Protein AF-A0A0D3I7F3-F1 (afdb_monomer_lite)

Sequence (224 aa):
MGMAGVSAPNDLTFELLPGTRIRLSCPKCSTVSEVTIPRDHGDCSAAAGKRHFYVRCPQCREEPPGRPSCEEAYEQAMARVQGRGSFRPRWRPGDAVEVAWRGKGFEGSWTAAEVLVLDGPRHAMVRFAEFVDEVGSRLVERLELERLRLVPPPHVGERVEGLWNDCWWEGCVRELDALKGVLFEYDRYANWSWLPLRAVRPRPPLWSYYPERQPLSGEEEEGA

Foldseek 3Di:
DDDDDDDDDPDDDDDDDQQDWDWDADPPPRDIDIDGRHPDDPDPDDDPDDDDDDDQDPPPRDDDPDDDDPVRLVVVQVVVVVPDPDDPDPDDQQFWKWFQDDDPPRHPHTFIWTFHAARPRFKTWIWGPPDADPVRHTDIDIDTPVRIDHDPQDDAQAWKWFQDPNDTAIFGFHDADPPQGTFTAGPVDRDTDRGHSRRIGHDPPCCVPPVPDDDDPPPDDPDD

Secondary structure (DSSP, 8-state):
------PPPS-----PPTT-EEEEE-TTT--EEEEEPPS--S-TTS--------PPPTTT-PPPPPPPPHHHHHHHHHHHHTT-SS---S--TT-EEEEE--STT-TT-EEEEEEEEEETTTEEEEEEEEEE-TTSSEEEEEEEGGGEEE--PPPTT-EEEEEETTEEEEEEEEEEETTTEEEEEESSSS-EEEE-GGGEEEPPPHHHH-TTPPPPTT------

Structure (mmCIF, N/CA/C/O backbone):
data_AF-A0A0D3I7F3-F1
#
_entry.id   AF-A0A0D3I7F3-F1
#
loop_
_atom_site.group_PDB
_atom_site.id
_atom_site.type_symbol
_atom_site.label_atom_id
_atom_site.label_alt_id
_atom_site.label_comp_id
_atom_site.label_asym_id
_atom_site.label_entity_id
_atom_site.label_seq_id
_atom_site.pdbx_PDB_ins_code
_atom_site.Cartn_x
_atom_site.Cartn_y
_atom_site.Cartn_z
_atom_site.occupancy
_atom_site.B_iso_or_equiv
_atom_site.auth_seq_id
_atom_site.auth_comp_id
_atom_site.auth_asym_id
_atom_site.auth_atom_id
_atom_site.pdbx_PDB_model_num
ATOM 1 N N . MET A 1 1 ? -49.568 13.545 31.033 1.00 34.72 1 MET A N 1
ATOM 2 C CA . MET A 1 1 ? -49.822 12.639 29.891 1.00 34.72 1 MET A CA 1
ATOM 3 C C . MET A 1 1 ? -48.935 13.081 28.743 1.00 34.72 1 MET A C 1
ATOM 5 O O . MET A 1 1 ? -48.961 14.260 28.427 1.00 34.72 1 MET A O 1
ATOM 9 N N . GLY A 1 2 ? -48.125 12.171 28.196 1.00 29.70 2 GLY A N 1
ATOM 10 C CA . GLY A 1 2 ? -47.226 12.436 27.066 1.00 29.70 2 GLY A CA 1
ATOM 11 C C . GLY A 1 2 ? -45.811 11.901 27.290 1.00 29.70 2 GLY A C 1
ATOM 12 O O . GLY A 1 2 ? -44.886 12.683 27.466 1.00 29.70 2 GLY A O 1
ATOM 13 N N . MET A 1 3 ? -45.639 10.574 27.319 1.00 28.03 3 MET A N 1
ATOM 14 C CA . MET A 1 3 ? -44.323 9.956 27.131 1.00 28.03 3 MET A CA 1
ATOM 15 C C . MET A 1 3 ? -44.106 9.778 25.629 1.00 28.03 3 MET A C 1
ATOM 17 O O . MET A 1 3 ? -44.781 8.966 25.001 1.00 28.03 3 MET A O 1
ATOM 21 N N . ALA A 1 4 ? -43.188 10.555 25.058 1.00 27.12 4 ALA A N 1
ATOM 22 C CA . ALA A 1 4 ? -42.658 10.289 23.730 1.00 27.12 4 ALA A CA 1
ATOM 23 C C . ALA A 1 4 ? -41.593 9.192 23.858 1.00 27.12 4 ALA A C 1
ATOM 25 O O . ALA A 1 4 ? -40.569 9.380 24.514 1.00 27.12 4 ALA A O 1
ATOM 26 N N . GLY A 1 5 ? -41.867 8.031 23.265 1.00 35.00 5 GLY A N 1
ATOM 27 C CA . GLY A 1 5 ? -40.871 6.986 23.077 1.00 35.00 5 GLY A CA 1
ATOM 28 C C . GLY A 1 5 ? -39.839 7.444 22.052 1.00 35.00 5 GLY A C 1
ATOM 29 O O . GLY A 1 5 ? -40.197 7.808 20.935 1.00 35.00 5 GLY A O 1
ATOM 30 N N . VAL A 1 6 ? -38.564 7.416 22.431 1.00 29.47 6 VAL A N 1
ATOM 31 C CA . VAL A 1 6 ? -37.449 7.573 21.496 1.00 29.47 6 VAL A CA 1
ATOM 32 C C . VAL A 1 6 ? -36.656 6.277 21.541 1.00 29.47 6 VAL A C 1
ATOM 34 O O . VAL A 1 6 ? -36.019 5.959 22.544 1.00 29.47 6 VAL A O 1
ATOM 37 N N . SER A 1 7 ? -36.741 5.502 20.459 1.00 31.94 7 SER A N 1
ATOM 38 C CA . SER A 1 7 ? -35.832 4.390 20.197 1.00 31.94 7 SER A CA 1
ATOM 39 C C . SER A 1 7 ? -34.408 4.942 20.139 1.00 31.94 7 SER A C 1
ATOM 41 O O . SER A 1 7 ? -34.118 5.805 19.307 1.00 31.94 7 SER A O 1
ATOM 43 N N . ALA A 1 8 ? -33.536 4.489 21.035 1.00 31.84 8 ALA A N 1
ATOM 44 C CA . ALA A 1 8 ? -32.168 4.980 21.095 1.00 31.84 8 ALA A CA 1
ATOM 45 C C . ALA A 1 8 ? -31.360 4.482 19.878 1.00 31.84 8 ALA A C 1
ATOM 47 O O . ALA A 1 8 ? -31.357 3.279 19.609 1.00 31.84 8 ALA A O 1
ATOM 48 N N . PRO A 1 9 ? -30.663 5.368 19.146 1.00 35.53 9 PRO A N 1
ATOM 49 C CA . PRO A 1 9 ? -29.650 4.951 18.190 1.00 35.53 9 PRO A CA 1
ATOM 50 C C . PRO A 1 9 ? -28.429 4.399 18.943 1.00 35.53 9 PRO A C 1
ATOM 52 O O . PRO A 1 9 ? -28.019 4.937 19.974 1.00 35.53 9 PRO A O 1
ATOM 55 N N . ASN A 1 10 ? -27.859 3.310 18.424 1.00 39.44 10 ASN A N 1
ATOM 56 C CA . ASN A 1 10 ? -26.591 2.747 18.885 1.00 39.44 10 ASN A CA 1
ATOM 57 C C . ASN A 1 10 ? -25.484 3.810 18.759 1.00 39.44 10 ASN A C 1
ATOM 59 O O . ASN A 1 10 ? -25.290 4.349 17.673 1.00 39.44 10 ASN A O 1
ATOM 63 N N . ASP A 1 11 ? -24.764 4.066 19.852 1.00 41.19 11 ASP A N 1
ATOM 64 C CA . ASP A 1 11 ? -23.722 5.093 20.039 1.00 41.19 11 ASP A CA 1
ATOM 65 C C . ASP A 1 11 ? -24.207 6.515 20.376 1.00 41.19 11 ASP A C 1
ATOM 67 O O . ASP A 1 11 ? -23.937 7.491 19.675 1.00 41.19 11 ASP A O 1
ATOM 71 N N . LEU A 1 12 ? -24.828 6.666 21.549 1.00 38.62 12 LEU A N 1
ATOM 72 C CA . LEU A 1 12 ? -24.834 7.951 22.247 1.00 38.62 12 LEU A CA 1
ATOM 73 C C . LEU A 1 12 ? -23.513 8.122 23.015 1.00 38.62 12 LEU A C 1
ATOM 75 O O . LEU A 1 12 ? -23.292 7.509 24.059 1.00 38.62 12 LEU A O 1
ATOM 79 N N . THR A 1 13 ? -22.617 8.960 22.493 1.00 43.28 13 THR A N 1
ATOM 80 C CA . THR A 1 13 ? -21.440 9.434 23.237 1.00 43.28 13 THR A CA 1
ATOM 81 C C . THR A 1 13 ? -21.869 10.521 24.219 1.00 43.28 13 THR A C 1
ATOM 83 O O . THR A 1 13 ? -22.279 11.597 23.793 1.00 43.28 13 THR A O 1
ATOM 86 N N . PHE A 1 14 ? -21.748 10.259 25.519 1.00 52.22 14 PHE A N 1
ATOM 87 C CA . PHE A 1 14 ? -21.949 11.256 26.572 1.00 52.22 14 PHE A CA 1
ATOM 88 C C . PHE A 1 14 ? -20.619 11.567 27.256 1.00 52.22 14 PHE A C 1
ATOM 90 O O . PHE A 1 14 ? -19.860 10.653 27.585 1.00 52.22 14 PHE A O 1
ATOM 97 N N . GLU A 1 15 ? -20.342 12.848 27.495 1.00 57.06 15 GLU A N 1
ATOM 98 C CA . GLU A 1 15 ? -19.272 13.252 28.406 1.00 57.06 15 GLU A CA 1
ATOM 99 C C . GLU A 1 15 ? -19.762 13.050 29.842 1.00 57.06 15 GLU A C 1
ATOM 101 O O . GLU A 1 15 ? -20.656 13.747 30.319 1.00 57.06 15 GLU A O 1
ATOM 106 N N . LEU A 1 16 ? -19.215 12.042 30.519 1.00 64.19 16 LEU A N 1
ATOM 107 C CA . LEU A 1 16 ? -19.514 11.764 31.920 1.00 64.19 16 LEU A CA 1
ATOM 108 C C . LEU A 1 16 ? -18.380 12.310 32.780 1.00 64.19 16 LEU A C 1
ATOM 110 O O . LEU A 1 16 ? -17.225 11.912 32.625 1.00 64.19 16 LEU A O 1
ATOM 114 N N . LEU A 1 17 ? -18.718 13.219 33.691 1.00 67.62 17 LEU A N 1
ATOM 115 C CA . LEU A 1 17 ? -17.756 13.769 34.634 1.00 67.62 17 LEU A CA 1
ATOM 116 C C . LEU A 1 17 ? -17.424 12.728 35.722 1.00 67.62 17 LEU A C 1
ATOM 118 O O . LEU A 1 17 ? -18.285 11.932 36.118 1.00 67.62 17 LEU A O 1
ATOM 122 N N . PRO A 1 18 ? -16.192 12.723 36.256 1.00 70.81 18 PRO A N 1
ATOM 123 C CA . PRO A 1 18 ? -15.858 11.910 37.418 1.00 70.81 18 PRO A CA 1
ATOM 124 C C . PRO A 1 18 ? -16.818 12.183 38.585 1.00 70.81 18 PRO A C 1
ATOM 126 O O . PRO A 1 18 ? -17.142 13.328 38.898 1.00 70.81 18 PRO A O 1
ATOM 129 N N . GLY A 1 19 ? -17.297 11.127 39.243 1.00 69.56 19 GLY A N 1
ATOM 130 C CA . GLY A 1 19 ? -18.293 11.222 40.310 1.00 69.56 19 GLY A CA 1
ATOM 131 C C . GLY A 1 19 ? -19.753 11.332 39.850 1.00 69.56 19 GLY A C 1
ATOM 132 O O . GLY A 1 19 ? -20.636 11.333 40.709 1.00 69.56 19 GLY A O 1
ATOM 133 N N . THR A 1 20 ? -20.045 11.388 38.545 1.00 78.88 20 THR A N 1
ATOM 134 C CA . THR A 1 20 ? -21.425 11.296 38.043 1.00 78.88 20 THR A CA 1
ATOM 135 C C . THR A 1 20 ? -22.030 9.933 38.400 1.00 78.88 20 THR A C 1
ATOM 137 O O . THR A 1 20 ? -21.389 8.895 38.242 1.00 78.88 20 THR A O 1
ATOM 140 N N . ARG A 1 21 ? -23.280 9.922 38.882 1.00 80.19 21 ARG A N 1
ATOM 141 C CA . ARG A 1 21 ? -24.057 8.690 39.080 1.00 80.19 21 ARG A CA 1
ATOM 142 C C . ARG A 1 21 ? -24.815 8.375 37.802 1.00 80.19 21 ARG A C 1
ATOM 144 O O . ARG A 1 21 ? -25.583 9.204 37.322 1.00 80.19 21 ARG A O 1
ATOM 151 N N . ILE A 1 22 ? -24.612 7.177 37.278 1.00 82.44 22 ILE A N 1
ATOM 152 C CA . ILE A 1 22 ? -25.318 6.668 36.107 1.00 82.44 22 ILE A CA 1
ATOM 153 C C . ILE A 1 22 ? -26.175 5.469 36.495 1.00 82.44 22 ILE A C 1
ATOM 155 O O . ILE A 1 22 ? -25.785 4.649 37.326 1.00 82.44 22 ILE A O 1
ATOM 159 N N . ARG A 1 23 ? -27.355 5.368 35.882 1.00 82.69 23 ARG A N 1
ATOM 160 C CA . ARG A 1 23 ? -28.218 4.190 35.980 1.00 82.69 23 ARG A CA 1
ATOM 161 C C . ARG A 1 23 ? -28.106 3.393 34.697 1.00 82.69 23 ARG A C 1
ATOM 163 O O . ARG A 1 23 ? -28.331 3.926 33.616 1.00 82.69 23 ARG A O 1
ATOM 170 N N . LEU A 1 24 ? -27.770 2.121 34.838 1.00 81.19 24 LEU A N 1
ATOM 171 C CA . LEU A 1 24 ? -27.617 1.186 33.734 1.00 81.19 24 LEU A CA 1
ATOM 172 C C . LEU A 1 24 ? -28.630 0.061 33.912 1.00 81.19 24 LEU A C 1
ATOM 174 O O . LEU A 1 24 ? -28.746 -0.493 35.004 1.00 81.19 24 LEU A O 1
ATOM 178 N N . SER A 1 25 ? -29.360 -0.277 32.853 1.00 81.19 25 SER A N 1
ATOM 179 C CA . SER A 1 25 ? -30.211 -1.467 32.825 1.00 81.19 25 SER A CA 1
ATOM 180 C C . SER A 1 25 ? -29.455 -2.602 32.146 1.00 81.19 25 SER A C 1
ATOM 182 O O . SER A 1 25 ? -28.866 -2.410 31.082 1.00 81.19 25 SER A O 1
ATOM 184 N N . CYS A 1 26 ? -29.447 -3.781 32.764 1.00 76.38 26 CYS A N 1
ATOM 185 C CA . CYS A 1 26 ? -28.886 -4.972 32.147 1.00 76.38 26 CYS A CA 1
ATOM 186 C C . CYS A 1 26 ? -29.737 -5.372 30.928 1.00 76.38 26 CYS A C 1
ATOM 188 O O . CYS A 1 26 ? -30.933 -5.611 31.092 1.00 76.38 26 CYS A O 1
ATOM 190 N N . PRO A 1 27 ? -29.154 -5.533 29.729 1.00 75.50 27 PRO A N 1
ATOM 191 C CA . PRO A 1 27 ? -29.919 -5.903 28.537 1.00 75.50 27 PRO A CA 1
ATOM 192 C C . PRO A 1 27 ? -30.516 -7.319 28.608 1.00 75.50 27 PRO A C 1
ATOM 194 O O . PRO A 1 27 ? -31.439 -7.623 27.863 1.00 75.50 27 PRO A O 1
ATOM 197 N N . LYS A 1 28 ? -30.010 -8.183 29.500 1.00 76.38 28 LYS A N 1
ATOM 198 C CA . LYS A 1 28 ? -30.417 -9.591 29.615 1.00 76.38 28 LYS A CA 1
ATOM 199 C C . LYS A 1 28 ? -31.547 -9.819 30.620 1.00 76.38 28 LYS A C 1
ATOM 201 O O . LYS A 1 28 ? -32.495 -10.532 30.322 1.00 76.38 28 LYS A O 1
ATOM 206 N N . CYS A 1 29 ? -31.439 -9.240 31.816 1.00 83.75 29 CYS A N 1
ATOM 207 C CA . CYS A 1 29 ? -32.396 -9.450 32.913 1.00 83.75 29 CYS A CA 1
ATOM 208 C C . CYS A 1 29 ? -33.107 -8.167 33.367 1.00 83.75 29 CYS A C 1
ATOM 210 O O . CYS A 1 29 ? -33.835 -8.184 34.356 1.00 83.75 29 CYS A O 1
ATOM 212 N N . SER A 1 30 ? -32.856 -7.041 32.693 1.00 84.50 30 SER A N 1
ATOM 213 C CA . SER A 1 30 ? -33.434 -5.724 32.990 1.00 84.50 30 SER A CA 1
ATOM 214 C C . SER A 1 30 ? -33.114 -5.153 34.378 1.00 84.50 30 SER A C 1
ATOM 216 O O . SER A 1 30 ? -33.608 -4.077 34.717 1.00 84.50 30 SER A O 1
ATOM 218 N N . THR A 1 31 ? -32.247 -5.798 35.172 1.00 84.75 31 THR A N 1
ATOM 219 C CA . THR A 1 31 ? -31.800 -5.273 36.471 1.00 84.75 31 THR A CA 1
ATOM 220 C C . THR A 1 31 ? -31.176 -3.898 36.302 1.00 84.75 31 THR A C 1
ATOM 222 O O . THR A 1 31 ? -30.240 -3.726 35.519 1.00 84.75 31 THR A O 1
ATOM 225 N N . VAL A 1 32 ? -31.662 -2.930 37.075 1.00 84.94 32 VAL A N 1
ATOM 226 C CA . VAL A 1 32 ? -31.107 -1.578 37.108 1.00 84.94 32 VAL A CA 1
ATOM 227 C C . VAL A 1 32 ? -30.025 -1.512 38.178 1.00 84.94 32 VAL A C 1
ATOM 229 O O . VAL A 1 32 ? -30.262 -1.849 39.334 1.00 84.94 32 VAL A O 1
ATOM 232 N N . SER A 1 33 ? -28.829 -1.089 37.785 1.00 80.25 33 SER A N 1
ATOM 233 C CA . SER A 1 33 ? -27.701 -0.840 38.682 1.00 80.25 33 SER A CA 1
ATOM 234 C C . SER A 1 33 ? -27.332 0.634 38.632 1.00 80.25 33 SER A C 1
ATOM 236 O O . SER A 1 33 ? -27.322 1.246 37.563 1.00 80.25 33 SER A O 1
ATOM 238 N N . GLU A 1 34 ? -27.037 1.210 39.792 1.00 84.06 34 GLU A N 1
ATOM 239 C CA . GLU A 1 34 ? -26.559 2.582 39.901 1.00 84.06 34 GLU A CA 1
ATOM 240 C C . GLU A 1 34 ? -25.061 2.559 40.193 1.00 84.06 34 GLU A C 1
ATOM 242 O O . GLU A 1 34 ? -24.616 1.908 41.137 1.00 84.06 34 GLU A O 1
ATOM 247 N N . VAL A 1 35 ? -24.284 3.232 39.350 1.00 79.31 35 VAL A N 1
ATOM 248 C CA . VAL A 1 35 ? -22.822 3.234 39.420 1.00 79.31 35 VAL A CA 1
ATOM 249 C C . VAL A 1 35 ? -22.328 4.665 39.455 1.00 79.31 35 VAL A C 1
ATOM 251 O O . VAL A 1 35 ? -22.792 5.515 38.697 1.00 79.31 35 VAL A O 1
ATOM 254 N N . THR A 1 36 ? -21.373 4.929 40.336 1.00 80.81 36 THR A N 1
ATOM 255 C CA . THR A 1 36 ? -20.658 6.202 40.384 1.00 80.81 36 THR A CA 1
ATOM 256 C C . THR A 1 36 ? -19.407 6.083 39.528 1.00 80.81 36 THR A C 1
ATOM 258 O O . THR A 1 36 ? -18.613 5.167 39.742 1.00 80.81 36 THR A O 1
ATOM 261 N N . ILE A 1 37 ? -19.215 6.999 38.577 1.00 72.81 37 ILE A N 1
ATOM 262 C CA . ILE A 1 37 ? -17.970 7.077 37.807 1.00 72.81 37 ILE A CA 1
ATOM 263 C C . ILE A 1 37 ? -16.812 7.316 38.791 1.00 72.81 37 ILE A C 1
ATOM 265 O O . ILE A 1 37 ? -16.863 8.311 39.525 1.00 72.81 37 ILE A O 1
ATOM 269 N N . PRO A 1 38 ? -15.798 6.432 38.854 1.00 66.88 38 PRO A N 1
ATOM 270 C CA . PRO A 1 38 ? -14.674 6.591 39.770 1.00 66.88 38 PRO A CA 1
ATOM 271 C C . PRO A 1 38 ? -14.006 7.963 39.616 1.00 66.88 38 PRO A C 1
ATOM 273 O O . PRO A 1 38 ? -13.844 8.458 38.502 1.00 66.88 38 PRO A O 1
ATOM 276 N N . ARG A 1 39 ? -13.645 8.587 40.744 1.00 61.09 39 ARG A N 1
ATOM 277 C CA . ARG A 1 39 ? -12.889 9.853 40.763 1.00 61.09 39 ARG A CA 1
ATOM 278 C C . ARG A 1 39 ? -11.397 9.639 40.522 1.00 61.09 39 ARG A C 1
ATOM 280 O O . ARG A 1 39 ? -10.732 10.535 40.011 1.00 61.09 39 ARG A O 1
ATOM 287 N N . ASP A 1 40 ? -10.922 8.437 40.833 1.00 55.69 40 ASP A N 1
ATOM 288 C CA . ASP A 1 40 ? -9.507 8.148 40.982 1.00 55.69 40 ASP A CA 1
ATOM 289 C C . ASP A 1 40 ? -9.080 7.107 39.949 1.00 55.69 40 ASP A C 1
ATOM 291 O O . ASP A 1 40 ? -9.520 5.953 39.957 1.00 55.69 40 ASP A O 1
ATOM 295 N N . HIS A 1 41 ? -8.168 7.512 39.078 1.00 48.06 41 HIS A N 1
ATOM 296 C CA . HIS A 1 41 ? -7.241 6.590 38.453 1.00 48.06 41 HIS A CA 1
ATOM 297 C C . HIS A 1 41 ? -5.846 7.087 38.816 1.00 48.06 41 HIS A C 1
ATOM 299 O O . HIS A 1 41 ? -5.511 8.235 38.532 1.00 48.06 41 HIS A O 1
ATOM 305 N N . GLY A 1 42 ? -5.079 6.241 39.506 1.00 43.25 42 GLY A N 1
ATOM 306 C CA . GLY A 1 42 ? -3.676 6.500 39.813 1.00 43.25 42 GLY A CA 1
ATOM 307 C C . GLY A 1 42 ? -2.881 6.855 38.553 1.00 43.25 42 GLY A C 1
ATOM 308 O O . GLY A 1 42 ? -3.172 6.358 37.464 1.00 43.25 42 GLY A O 1
ATOM 309 N N . ASP A 1 43 ? -1.905 7.737 38.752 1.00 40.56 43 ASP A N 1
ATOM 310 C CA . ASP A 1 43 ? -0.927 8.263 37.796 1.00 40.56 43 ASP A CA 1
ATOM 311 C C . ASP A 1 43 ? -1.488 9.000 36.568 1.00 40.56 43 ASP A C 1
ATOM 313 O O . ASP A 1 43 ? -1.555 8.532 35.429 1.00 40.56 43 ASP A O 1
ATOM 317 N N . CYS A 1 44 ? -1.826 10.2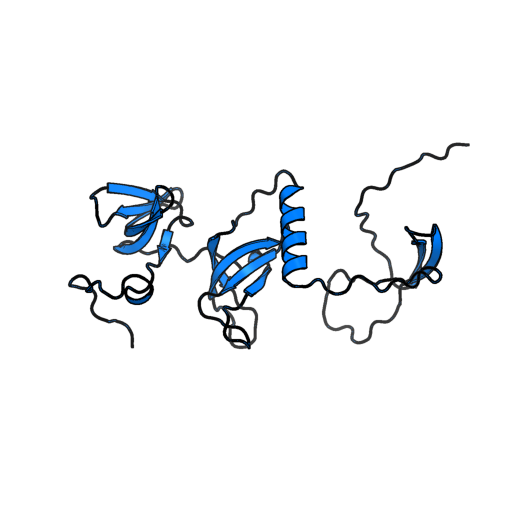60 36.838 1.00 41.06 44 CYS A N 1
ATOM 318 C CA . CYS A 1 44 ? -2.252 11.305 35.915 1.00 41.06 44 CYS A CA 1
ATOM 319 C C . CYS A 1 44 ? -1.116 11.867 35.032 1.00 41.06 44 CYS A C 1
ATOM 321 O O . CYS A 1 44 ? -0.871 13.073 35.073 1.00 41.06 44 CYS A O 1
ATOM 323 N N . SER A 1 45 ? -0.425 11.057 34.219 1.00 40.88 45 SER A N 1
ATOM 324 C CA . SER A 1 45 ? 0.617 11.606 33.323 1.00 40.88 45 SER A CA 1
ATOM 325 C C . SER A 1 45 ? 0.506 11.295 31.829 1.00 40.88 45 SER A C 1
ATOM 327 O O . SER A 1 45 ? 1.140 11.999 31.048 1.00 40.88 45 SER A O 1
ATOM 329 N N . ALA A 1 46 ? -0.326 10.360 31.360 1.00 43.41 46 ALA A N 1
ATOM 330 C CA . ALA A 1 46 ? -0.452 10.147 29.913 1.00 43.41 46 ALA A CA 1
ATOM 331 C C . ALA A 1 46 ? -1.733 9.400 29.515 1.00 43.41 46 ALA A C 1
ATOM 333 O O . ALA A 1 46 ? -1.849 8.206 29.762 1.00 43.41 46 ALA A O 1
ATOM 334 N N . ALA A 1 47 ? -2.688 10.100 28.892 1.00 42.19 47 ALA A N 1
ATOM 335 C CA . ALA A 1 47 ? -3.497 9.639 27.748 1.00 42.19 47 ALA A CA 1
ATOM 336 C C . ALA A 1 47 ? -4.841 10.383 27.701 1.00 42.19 47 ALA A C 1
ATOM 338 O O . ALA A 1 47 ? -5.779 10.055 28.430 1.00 42.19 47 ALA A O 1
ATOM 339 N N . ALA A 1 48 ? -4.959 11.331 26.769 1.00 48.38 48 ALA A N 1
ATOM 340 C CA . ALA A 1 48 ? -6.212 11.963 26.353 1.00 48.38 48 ALA A CA 1
ATOM 341 C C . ALA A 1 48 ? -7.065 11.006 25.483 1.00 48.38 48 ALA A C 1
ATOM 343 O O . ALA A 1 48 ? -7.420 11.317 24.348 1.00 48.38 48 ALA A O 1
ATOM 344 N N . GLY A 1 49 ? -7.332 9.796 25.982 1.00 53.84 49 GLY A N 1
ATOM 345 C CA . GLY A 1 49 ? -8.057 8.740 25.271 1.00 53.84 49 GLY A CA 1
ATOM 346 C C . GLY A 1 49 ? -9.415 8.424 25.900 1.00 53.84 49 GLY A C 1
ATOM 347 O O . GLY A 1 49 ? -9.566 8.468 27.121 1.00 53.84 49 GLY A O 1
ATOM 348 N N . LYS A 1 50 ? -10.401 8.056 25.067 1.00 54.66 50 LYS A N 1
ATOM 349 C CA . LYS A 1 50 ? -11.678 7.479 25.527 1.00 54.66 50 LYS A CA 1
ATOM 350 C C . LYS A 1 50 ? -11.384 6.213 26.338 1.00 54.66 50 LYS A C 1
ATOM 352 O O . LYS A 1 50 ? -10.717 5.313 25.833 1.00 54.66 50 LYS A O 1
ATOM 357 N N . ARG A 1 51 ? -11.881 6.134 27.574 1.00 59.09 51 ARG A N 1
ATOM 358 C CA . ARG A 1 51 ? -11.742 4.944 28.426 1.00 59.09 51 ARG A CA 1
ATOM 359 C C . ARG A 1 51 ? -13.054 4.174 28.461 1.00 59.09 51 ARG A C 1
ATOM 361 O O . ARG A 1 51 ? -14.123 4.765 28.581 1.00 59.09 51 ARG A O 1
ATOM 368 N N . HIS A 1 52 ? -12.951 2.856 28.364 1.00 62.72 52 HIS A N 1
ATOM 369 C CA . HIS A 1 52 ? -14.074 1.942 28.522 1.00 62.72 52 HIS A CA 1
ATOM 370 C C . HIS A 1 52 ? -13.959 1.278 29.894 1.00 62.72 52 HIS A C 1
ATOM 372 O O . HIS A 1 52 ? -12.876 0.842 30.282 1.00 62.72 52 HIS A O 1
ATOM 378 N N . PHE A 1 53 ? -15.065 1.199 30.627 1.00 60.91 53 PHE A N 1
ATOM 379 C CA . PHE A 1 53 ? -15.171 0.416 31.852 1.00 60.91 53 PHE A CA 1
ATOM 380 C C . PHE A 1 53 ? -16.393 -0.492 31.749 1.00 60.91 53 PHE A C 1
ATOM 382 O O . PHE A 1 53 ? -17.373 -0.163 31.080 1.00 60.91 53 PHE A O 1
ATOM 389 N N . TYR A 1 54 ? -16.324 -1.640 32.412 1.00 65.19 54 TYR A N 1
ATOM 390 C CA . TYR A 1 54 ? -17.397 -2.625 32.415 1.00 65.19 54 TYR A CA 1
ATOM 391 C C . TYR A 1 54 ? -18.040 -2.661 33.795 1.00 65.19 54 TYR A C 1
ATOM 393 O O . TYR A 1 54 ? -17.351 -2.749 34.811 1.00 65.19 54 TYR A O 1
ATOM 401 N N . VAL A 1 55 ? -19.369 -2.611 33.833 1.00 70.88 55 VAL A N 1
ATOM 402 C CA . VAL A 1 55 ? -20.149 -2.788 35.059 1.00 70.88 55 VAL A CA 1
ATOM 403 C C . VAL A 1 55 ? -20.721 -4.197 35.046 1.00 70.88 55 VAL A C 1
ATOM 405 O O . VAL A 1 55 ? -21.510 -4.540 34.167 1.00 70.88 55 VAL A O 1
ATOM 408 N N . ARG A 1 56 ? -20.334 -5.020 36.025 1.00 72.25 56 ARG A N 1
ATOM 409 C CA . ARG A 1 56 ? -20.900 -6.363 36.179 1.00 72.25 56 ARG A CA 1
ATOM 410 C C . ARG A 1 56 ? -22.332 -6.259 36.687 1.00 72.25 56 ARG A C 1
ATOM 412 O O . ARG A 1 56 ? -22.582 -5.648 37.725 1.00 72.25 56 ARG A O 1
ATOM 419 N N . CYS A 1 57 ? -23.264 -6.894 35.981 1.00 76.12 57 CYS A N 1
ATOM 420 C CA . CYS A 1 57 ? -24.618 -7.056 36.493 1.00 76.12 57 CYS A CA 1
ATOM 421 C C . CYS A 1 57 ? -24.571 -7.930 37.761 1.00 76.12 57 CYS A C 1
ATOM 423 O O . CYS A 1 57 ? -24.050 -9.050 37.695 1.00 76.12 57 CYS A O 1
ATOM 425 N N . PRO A 1 58 ? -25.137 -7.479 38.897 1.00 79.88 58 PRO A N 1
ATOM 426 C CA . PRO A 1 58 ? -25.118 -8.250 40.140 1.00 79.88 58 PRO A CA 1
ATOM 427 C C . PRO A 1 58 ? -25.899 -9.568 40.035 1.00 79.88 58 PRO A C 1
ATOM 429 O O . PRO A 1 58 ? -25.624 -10.499 40.792 1.00 79.88 58 PRO A O 1
ATOM 432 N N . GLN A 1 59 ? -26.842 -9.661 39.088 1.00 80.12 59 GLN A N 1
ATOM 433 C CA . GLN A 1 59 ? -27.685 -10.836 38.888 1.00 80.12 59 GLN A CA 1
ATOM 434 C C . GLN A 1 59 ? -27.106 -11.821 37.856 1.00 80.12 59 GLN A C 1
ATOM 436 O O . GLN A 1 59 ? -27.062 -13.015 38.128 1.00 80.12 59 GLN A O 1
ATOM 441 N N . CYS A 1 60 ? -26.635 -11.349 36.695 1.00 75.31 60 CYS A N 1
ATOM 442 C CA . CYS A 1 60 ? -26.148 -12.235 35.625 1.00 75.31 60 CYS A CA 1
ATOM 443 C C . CYS A 1 60 ? -24.680 -12.656 35.767 1.00 75.31 60 CYS A C 1
ATOM 445 O O . CYS A 1 60 ? -24.308 -13.669 35.188 1.00 75.31 60 CYS A O 1
ATOM 447 N N . ARG A 1 61 ? -23.854 -11.891 36.502 1.00 69.44 61 ARG A N 1
ATOM 448 C CA . ARG A 1 61 ? -22.419 -12.153 36.762 1.00 69.44 61 ARG A CA 1
ATOM 449 C C . ARG A 1 61 ? -21.550 -12.503 35.540 1.00 69.44 61 ARG A C 1
ATOM 451 O O . ARG A 1 61 ? -20.450 -13.011 35.722 1.00 69.44 61 ARG A O 1
ATOM 458 N N . GLU A 1 62 ? -22.008 -12.208 34.328 1.00 57.91 62 GLU A N 1
ATOM 459 C CA . GLU A 1 62 ? -21.266 -12.474 33.096 1.00 57.91 62 GLU A CA 1
ATOM 460 C C . GLU A 1 62 ? -19.913 -11.753 33.124 1.00 57.91 62 GLU A C 1
ATOM 462 O O . GLU A 1 62 ? -19.813 -10.583 33.519 1.00 57.91 62 GLU A O 1
ATOM 467 N N . GLU A 1 63 ? -18.862 -12.474 32.739 1.00 52.47 63 GLU A N 1
ATOM 468 C CA . GLU A 1 63 ? -17.560 -11.869 32.501 1.00 52.47 63 GLU A CA 1
ATOM 469 C C . GLU A 1 63 ? -17.643 -10.975 31.259 1.00 52.47 63 GLU A C 1
ATOM 471 O O . GLU A 1 63 ? -18.368 -11.300 30.314 1.00 52.47 63 GLU A O 1
ATOM 476 N N . PRO A 1 64 ? -16.954 -9.817 31.251 1.00 54.75 64 PRO A N 1
ATOM 477 C CA . PRO A 1 64 ? -16.848 -9.028 30.032 1.00 54.75 64 PRO A CA 1
ATOM 478 C C . PRO A 1 64 ? -16.286 -9.921 28.919 1.00 54.75 64 PRO A C 1
ATOM 480 O O . PRO A 1 64 ? -15.467 -10.795 29.223 1.00 54.75 64 PRO A O 1
ATOM 483 N N . PRO A 1 65 ? -16.699 -9.721 27.652 1.00 55.12 65 PRO A N 1
ATOM 484 C CA . PRO A 1 65 ? -16.112 -10.472 26.555 1.00 55.12 65 PRO A CA 1
ATOM 485 C C . PRO A 1 65 ? -14.592 -10.330 26.652 1.00 55.12 65 PRO A C 1
ATOM 487 O O . PRO A 1 65 ? -14.072 -9.215 26.781 1.00 55.12 65 PRO A O 1
ATOM 490 N N . GLY A 1 66 ? -13.898 -11.470 26.682 1.00 52.81 66 GLY A N 1
ATOM 491 C CA . GLY A 1 66 ? -12.443 -11.499 26.663 1.00 52.81 66 GLY A CA 1
ATOM 492 C C . GLY A 1 66 ? -11.924 -10.701 25.470 1.00 52.81 66 GLY A C 1
ATOM 493 O O . GLY A 1 66 ? -12.651 -10.453 24.503 1.00 52.81 66 GLY A O 1
ATOM 494 N N . ARG A 1 67 ? -10.663 -10.266 25.529 1.00 48.03 67 ARG A N 1
ATOM 495 C CA . ARG A 1 67 ? -10.020 -9.694 24.342 1.00 48.03 67 ARG A CA 1
ATOM 496 C C . ARG A 1 67 ? -10.177 -10.722 23.208 1.00 48.03 67 ARG A C 1
ATOM 498 O O . ARG A 1 67 ? -9.769 -11.861 23.432 1.00 48.03 67 ARG A O 1
ATOM 505 N N . PRO A 1 68 ? -10.782 -10.359 22.061 1.00 52.84 68 PRO A N 1
ATOM 506 C CA . PRO A 1 68 ? -11.002 -11.317 20.989 1.00 52.84 68 PRO A CA 1
ATOM 507 C C . PRO A 1 68 ? -9.658 -11.874 20.532 1.00 52.84 68 PRO A C 1
ATOM 509 O O . PRO A 1 68 ? -8.640 -11.168 20.576 1.00 52.84 68 PRO A O 1
ATOM 512 N N . SER A 1 69 ? -9.660 -13.129 20.094 1.00 60.34 69 SER A N 1
ATOM 513 C CA . SER A 1 69 ? -8.507 -13.689 19.398 1.00 60.34 69 SER A CA 1
ATOM 514 C C . SER A 1 69 ? -8.206 -12.862 18.139 1.00 60.34 69 SER A C 1
ATOM 516 O O . SER A 1 69 ? -9.044 -12.095 17.657 1.00 60.34 69 SER A O 1
ATOM 518 N N . CYS A 1 70 ? -7.000 -12.993 17.586 1.00 42.03 70 CYS A N 1
ATOM 519 C CA . CYS A 1 70 ? -6.639 -12.287 16.354 1.00 42.03 70 CYS A CA 1
ATOM 520 C C . CYS A 1 70 ? -7.605 -12.605 15.196 1.00 42.03 70 CYS A C 1
ATOM 522 O O . CYS A 1 70 ? -7.926 -11.719 14.406 1.00 42.03 70 CYS A O 1
ATOM 524 N N . GLU A 1 71 ? -8.097 -13.844 15.133 1.00 51.56 71 GLU A N 1
ATOM 525 C CA . GLU A 1 71 ? -9.056 -14.310 14.128 1.00 51.56 71 GLU A CA 1
ATOM 526 C C . GLU A 1 71 ? -10.448 -13.697 14.348 1.00 51.56 71 GLU A C 1
ATOM 528 O O . GLU A 1 71 ? -11.010 -13.089 13.440 1.00 51.56 71 GLU A O 1
ATOM 533 N N . GLU A 1 72 ? -10.948 -13.704 15.586 1.00 52.69 72 GLU A N 1
ATOM 534 C CA . GLU A 1 72 ? -12.227 -13.072 15.940 1.00 52.69 72 GLU A CA 1
ATOM 535 C C . GLU A 1 72 ? -12.196 -11.549 15.731 1.00 52.69 72 GLU A C 1
ATOM 537 O O . GLU A 1 72 ? -13.179 -10.937 15.305 1.00 52.69 72 GLU A O 1
ATOM 542 N N . ALA A 1 73 ? -11.061 -10.907 16.018 1.00 54.84 73 ALA A N 1
ATOM 543 C CA . ALA A 1 73 ? -10.866 -9.482 15.780 1.00 54.84 73 ALA A CA 1
ATOM 544 C C . ALA A 1 73 ? -10.888 -9.150 14.278 1.00 54.84 73 ALA A C 1
ATOM 546 O O . ALA A 1 73 ? -11.465 -8.129 13.890 1.00 54.84 73 ALA A O 1
ATOM 547 N N . TYR A 1 74 ? -10.301 -10.014 13.441 1.00 56.09 74 TYR A N 1
ATOM 548 C CA . TYR A 1 74 ? -10.329 -9.893 11.984 1.00 56.09 74 TYR A CA 1
ATOM 549 C C . TYR A 1 74 ? -11.757 -10.017 11.439 1.00 56.09 74 TYR A C 1
ATOM 551 O O . TYR A 1 74 ? -12.214 -9.126 10.720 1.00 56.09 74 TYR A O 1
ATOM 559 N N . GLU A 1 75 ? -12.502 -11.049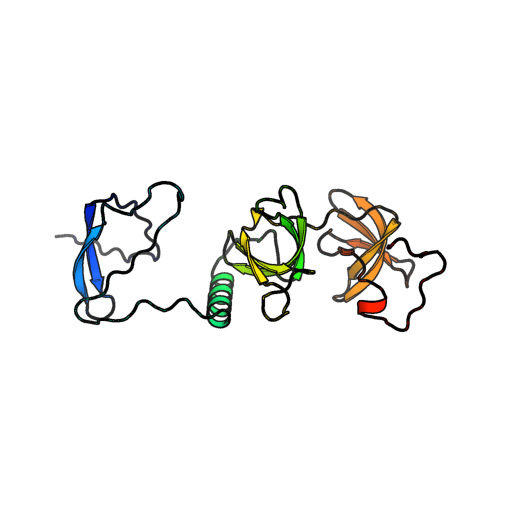 11.841 1.00 63.12 75 GLU A N 1
ATOM 560 C CA . GLU A 1 75 ? -13.892 -11.250 11.412 1.00 63.12 75 GLU A CA 1
ATOM 561 C C . GLU A 1 75 ? -14.792 -10.065 11.801 1.00 63.12 75 GLU A C 1
ATOM 563 O O . GLU A 1 75 ? -15.564 -9.549 10.984 1.00 63.12 75 GLU A O 1
ATOM 568 N N . GLN A 1 76 ? -14.637 -9.554 13.026 1.00 64.38 76 GLN A N 1
ATOM 569 C CA . GLN A 1 76 ? -15.360 -8.372 13.498 1.00 64.38 76 GLN A CA 1
ATOM 570 C C . GLN A 1 76 ? -14.991 -7.099 12.723 1.00 64.38 76 GLN A C 1
ATOM 572 O O . GLN A 1 76 ? -15.853 -6.241 12.507 1.00 64.38 76 GLN A O 1
ATOM 577 N N . ALA A 1 77 ? -13.730 -6.939 12.312 1.00 54.34 77 ALA A N 1
ATOM 578 C CA . ALA A 1 77 ? -13.303 -5.818 11.479 1.00 54.34 77 ALA A CA 1
ATOM 579 C C . ALA A 1 77 ? -13.927 -5.904 10.077 1.00 54.34 77 ALA A C 1
ATOM 581 O O . ALA A 1 77 ? -14.492 -4.919 9.595 1.00 54.34 77 ALA A O 1
ATOM 582 N N . MET A 1 78 ? -13.924 -7.092 9.465 1.00 53.78 78 MET A N 1
ATOM 583 C CA . MET A 1 78 ? -14.516 -7.328 8.144 1.00 53.78 78 MET A CA 1
ATOM 584 C C . MET A 1 78 ? -16.028 -7.062 8.126 1.00 53.78 78 MET A C 1
ATOM 586 O O . MET A 1 78 ? -16.528 -6.417 7.201 1.00 53.78 78 MET A O 1
ATOM 590 N N . ALA A 1 79 ? -16.748 -7.443 9.185 1.00 59.84 79 ALA A N 1
ATOM 591 C CA . ALA A 1 79 ? -18.175 -7.147 9.331 1.00 59.84 79 ALA A CA 1
ATOM 592 C C . ALA A 1 79 ? -18.477 -5.632 9.385 1.00 59.84 79 ALA A C 1
ATOM 594 O O . ALA A 1 79 ? -19.495 -5.172 8.865 1.00 59.84 79 ALA A O 1
ATOM 595 N N . ARG A 1 80 ? -17.583 -4.820 9.971 1.00 56.22 80 ARG A N 1
ATOM 596 C CA . ARG A 1 80 ? -17.742 -3.353 10.053 1.00 56.22 80 ARG A CA 1
ATOM 597 C C . ARG A 1 80 ? -17.503 -2.650 8.716 1.00 56.22 80 ARG A C 1
ATOM 599 O O . ARG A 1 80 ? -18.109 -1.605 8.473 1.00 56.22 80 ARG A O 1
ATOM 606 N N . VAL A 1 81 ? -16.645 -3.207 7.859 1.00 54.41 81 VAL A N 1
ATOM 607 C CA . VAL A 1 81 ? -16.346 -2.666 6.520 1.00 54.41 81 VAL A CA 1
ATOM 608 C C . VAL A 1 81 ? -17.558 -2.782 5.591 1.00 54.41 81 VAL A C 1
ATOM 610 O O . VAL A 1 81 ? -17.824 -1.866 4.817 1.00 54.41 81 VAL A O 1
ATOM 613 N N . GLN A 1 82 ? -18.343 -3.855 5.707 1.00 54.84 82 GLN A N 1
ATOM 614 C CA . GLN A 1 82 ? -19.507 -4.102 4.846 1.00 54.84 8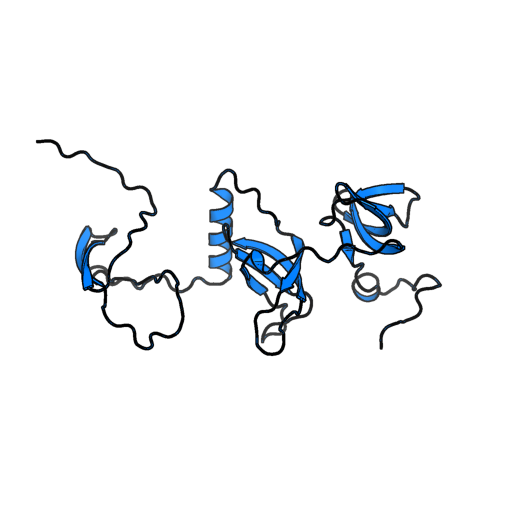2 GLN A CA 1
ATOM 615 C C . GLN A 1 82 ? -20.726 -3.208 5.170 1.00 54.84 82 GLN A C 1
ATOM 617 O O . GLN A 1 82 ? -21.657 -3.135 4.372 1.00 54.84 82 GLN A O 1
ATOM 622 N N . GLY A 1 83 ? -20.731 -2.503 6.311 1.00 47.53 83 GLY A N 1
ATOM 623 C CA . GLY A 1 83 ? -21.914 -1.812 6.846 1.00 47.53 83 GLY A CA 1
ATOM 624 C C . GLY A 1 83 ? -21.970 -0.279 6.730 1.00 47.53 83 GLY A C 1
ATOM 625 O O . GLY A 1 83 ? -22.934 0.304 7.224 1.00 47.53 83 GLY A O 1
ATOM 626 N N . ARG A 1 84 ? -20.985 0.423 6.142 1.00 49.44 84 ARG A N 1
ATOM 627 C CA . ARG A 1 84 ? -20.989 1.908 6.095 1.00 49.44 84 ARG A CA 1
ATOM 628 C C . ARG A 1 84 ? -20.813 2.487 4.689 1.00 49.44 84 ARG A C 1
ATOM 630 O O . ARG A 1 84 ? -19.807 2.261 4.026 1.00 49.44 84 ARG A O 1
ATOM 637 N N . GLY A 1 85 ? -21.779 3.313 4.281 1.00 46.66 85 GLY A N 1
ATOM 638 C CA . GLY A 1 85 ? -21.719 4.129 3.069 1.00 46.66 85 GLY A CA 1
ATOM 639 C C . GLY A 1 85 ? -20.657 5.239 3.118 1.00 46.66 85 GLY A C 1
ATOM 640 O O . GLY A 1 85 ? -20.311 5.757 4.176 1.00 46.66 85 GLY A O 1
ATOM 641 N N . SER A 1 86 ? -20.177 5.622 1.932 1.00 48.31 86 SER A N 1
ATOM 642 C CA . SER A 1 86 ? -19.393 6.833 1.619 1.00 48.31 86 SER A CA 1
ATOM 643 C C . SER A 1 86 ? -17.974 6.999 2.197 1.00 48.31 86 SER A C 1
ATOM 645 O O . SER A 1 86 ? -17.343 8.018 1.910 1.00 48.31 86 SER A O 1
ATOM 647 N N . PHE A 1 87 ? -17.390 6.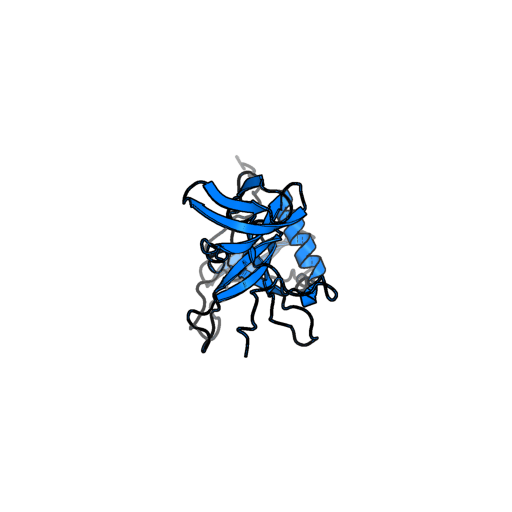049 2.930 1.00 44.09 87 PHE A N 1
ATOM 648 C CA . PHE A 1 87 ? -15.938 6.099 3.153 1.00 44.09 87 PHE A CA 1
ATOM 649 C C . PHE A 1 87 ? -15.239 5.506 1.926 1.00 44.09 87 PHE A C 1
ATOM 651 O O . PHE A 1 87 ? -15.289 4.299 1.709 1.00 44.09 87 PHE A O 1
ATOM 658 N N . ARG A 1 88 ? -14.615 6.348 1.091 1.00 54.84 88 ARG A N 1
ATOM 659 C CA . ARG A 1 88 ? -13.609 5.884 0.126 1.00 54.84 88 ARG A CA 1
ATOM 660 C C . ARG A 1 88 ? -12.264 5.908 0.846 1.00 54.84 88 ARG A C 1
ATOM 662 O O . ARG A 1 88 ? -11.663 6.979 0.930 1.00 54.84 88 ARG A O 1
ATOM 669 N N . PRO A 1 89 ? -11.811 4.787 1.423 1.00 59.88 89 PRO A N 1
ATOM 670 C CA . PRO A 1 89 ? -10.539 4.772 2.116 1.00 59.88 89 PRO A CA 1
ATOM 671 C C . PRO A 1 89 ? -9.413 5.141 1.144 1.00 59.88 89 PRO A C 1
ATOM 673 O O . PRO A 1 89 ? -9.384 4.681 0.002 1.00 59.88 89 PRO A O 1
ATOM 676 N N . ARG A 1 90 ? -8.487 5.994 1.602 1.00 73.88 90 ARG A N 1
ATOM 677 C CA . ARG A 1 90 ? -7.253 6.347 0.872 1.00 73.88 90 ARG A CA 1
ATOM 678 C C . ARG A 1 90 ? -6.446 5.098 0.486 1.00 73.88 90 ARG A C 1
ATOM 680 O O . ARG A 1 90 ? -5.809 5.072 -0.571 1.00 73.88 90 ARG A O 1
ATOM 687 N N . TRP A 1 91 ? -6.529 4.097 1.352 1.00 85.69 91 TRP A N 1
ATOM 688 C CA . TRP A 1 91 ? -5.821 2.827 1.317 1.00 85.69 91 TRP A CA 1
ATOM 689 C C . TRP A 1 91 ? -6.762 1.685 0.945 1.00 85.69 91 TRP A C 1
ATOM 691 O O . TRP A 1 91 ? -7.972 1.778 1.148 1.00 85.69 91 TRP A O 1
ATOM 701 N N . ARG A 1 92 ? -6.212 0.595 0.427 1.00 86.88 92 ARG A N 1
ATOM 702 C CA . ARG A 1 92 ? -6.924 -0.646 0.122 1.00 86.88 92 ARG A CA 1
ATOM 703 C C . ARG A 1 92 ? -6.105 -1.838 0.612 1.00 86.88 92 ARG A C 1
ATOM 705 O O . ARG A 1 92 ? -4.882 -1.734 0.649 1.00 86.88 92 ARG A O 1
ATOM 712 N N . PRO A 1 93 ? -6.753 -2.959 0.964 1.00 89.81 93 PRO A N 1
ATOM 713 C CA . PRO A 1 93 ? -6.053 -4.230 1.101 1.00 89.81 93 PRO A CA 1
ATOM 714 C C . PRO A 1 93 ? -5.160 -4.498 -0.121 1.00 89.81 93 PRO A C 1
ATOM 716 O O . PRO A 1 93 ? -5.610 -4.312 -1.252 1.00 89.81 93 PRO A O 1
ATOM 719 N N . GLY A 1 94 ? -3.913 -4.890 0.121 1.00 87.06 94 GLY A N 1
ATOM 720 C CA . GLY A 1 94 ? -2.873 -5.108 -0.884 1.00 87.06 94 GLY A CA 1
ATOM 721 C C . GLY A 1 94 ? -2.055 -3.869 -1.271 1.00 87.06 94 GLY A C 1
ATOM 722 O O . GLY A 1 94 ? -1.068 -4.020 -1.987 1.00 87.06 94 GLY A O 1
ATOM 723 N N . ASP A 1 95 ? -2.411 -2.654 -0.823 1.00 86.75 95 ASP A N 1
ATOM 724 C CA . ASP A 1 95 ? -1.592 -1.465 -1.102 1.00 86.75 95 ASP A CA 1
ATOM 725 C C . ASP A 1 95 ? -0.203 -1.622 -0.443 1.00 86.75 95 ASP A C 1
ATOM 727 O O . ASP A 1 95 ? -0.098 -1.855 0.768 1.00 86.75 95 ASP A O 1
ATOM 731 N N . ALA A 1 96 ? 0.858 -1.437 -1.237 1.00 88.62 96 ALA A N 1
ATOM 732 C CA . ALA A 1 96 ? 2.226 -1.302 -0.744 1.00 88.62 96 ALA A CA 1
ATOM 733 C C . ALA A 1 96 ? 2.419 0.092 -0.131 1.00 88.62 96 ALA A C 1
ATOM 735 O O . ALA A 1 96 ? 2.143 1.119 -0.763 1.00 88.62 96 ALA A O 1
ATOM 736 N N . VAL A 1 97 ? 2.878 0.128 1.114 1.00 90.88 97 VAL A N 1
ATOM 737 C CA . VAL A 1 97 ? 3.008 1.351 1.905 1.00 90.88 97 VAL A CA 1
ATOM 738 C C . VAL A 1 97 ? 4.330 1.373 2.648 1.00 90.88 97 VAL A C 1
ATOM 740 O O . VAL A 1 97 ? 4.953 0.343 2.888 1.00 90.88 97 VAL A O 1
ATOM 743 N N . GLU A 1 98 ? 4.733 2.561 3.069 1.00 92.12 98 GLU A N 1
ATOM 744 C CA . GLU A 1 98 ? 5.731 2.714 4.111 1.00 92.12 98 GLU A CA 1
ATOM 745 C C . GLU A 1 98 ? 5.072 3.189 5.403 1.00 92.12 98 GLU A C 1
ATOM 747 O O . GLU A 1 98 ? 4.194 4.057 5.400 1.00 92.12 98 GLU A O 1
ATOM 752 N N . VAL A 1 99 ? 5.520 2.623 6.517 1.00 93.25 99 VAL A N 1
ATOM 753 C CA . VAL A 1 99 ? 5.044 2.912 7.864 1.00 93.25 99 VAL A CA 1
ATOM 754 C C . VAL A 1 99 ? 6.082 3.753 8.590 1.00 93.25 99 VAL A C 1
ATOM 756 O O . VAL A 1 99 ? 7.227 3.332 8.738 1.00 93.25 99 VAL A O 1
ATOM 759 N N . ALA A 1 100 ? 5.670 4.909 9.103 1.00 91.06 100 ALA A N 1
ATOM 760 C CA . ALA A 1 100 ? 6.483 5.695 10.021 1.00 91.06 100 ALA A CA 1
ATOM 761 C C . ALA A 1 100 ? 6.601 4.980 11.371 1.00 91.06 100 ALA A C 1
ATOM 763 O O . ALA A 1 100 ? 5.583 4.647 12.004 1.00 91.06 100 ALA A O 1
ATOM 764 N N . TRP A 1 101 ? 7.825 4.798 11.861 1.00 83.75 101 TRP A N 1
ATOM 765 C CA . TRP A 1 101 ? 8.035 4.289 13.211 1.00 83.75 101 TRP A CA 1
ATOM 766 C C . TRP A 1 101 ? 7.868 5.400 14.254 1.00 83.75 101 TRP A C 1
ATOM 768 O O . TRP A 1 101 ? 8.237 6.555 14.043 1.00 83.75 101 TRP A O 1
ATOM 778 N N . ARG A 1 102 ? 7.288 5.052 15.404 1.00 76.88 102 ARG A N 1
ATOM 779 C CA . ARG A 1 102 ? 7.180 5.940 16.568 1.00 76.88 102 ARG A CA 1
ATOM 780 C C . ARG A 1 102 ? 7.820 5.232 17.752 1.00 76.88 102 ARG A C 1
ATOM 782 O O . ARG A 1 102 ? 7.172 4.460 18.444 1.00 76.88 102 ARG A O 1
ATOM 789 N N . GLY A 1 103 ? 9.112 5.459 17.945 1.00 73.19 103 GLY A N 1
ATOM 790 C CA . GLY A 1 103 ? 9.887 4.829 19.005 1.00 73.19 103 GLY A CA 1
ATOM 791 C C . GLY A 1 103 ? 11.277 5.438 19.092 1.00 73.19 103 GLY A C 1
ATOM 792 O O . GLY A 1 103 ? 11.808 5.908 18.086 1.00 73.19 103 GLY A O 1
ATOM 793 N N . LYS A 1 104 ? 11.841 5.437 20.302 1.00 75.81 104 LYS A N 1
ATOM 794 C CA . LYS A 1 104 ? 13.174 5.980 20.558 1.00 75.81 104 LYS A CA 1
ATOM 795 C C . LYS A 1 104 ? 14.223 5.191 19.773 1.00 75.81 104 LYS A C 1
ATOM 797 O O . LYS A 1 104 ? 14.282 3.973 19.919 1.00 75.81 104 LYS A O 1
ATOM 802 N N . GLY A 1 105 ? 15.047 5.880 18.987 1.00 79.25 105 GLY A N 1
ATOM 803 C CA . GLY A 1 105 ? 16.075 5.277 18.131 1.00 79.25 105 GLY A CA 1
ATOM 804 C C . GLY A 1 105 ? 15.623 4.983 16.696 1.00 79.25 105 GLY A C 1
ATOM 805 O O . GLY A 1 105 ? 16.396 4.434 15.921 1.00 79.25 105 GLY A O 1
ATOM 806 N N . PHE A 1 106 ? 14.394 5.353 16.337 1.00 79.38 106 PHE A N 1
ATOM 807 C CA . PHE A 1 106 ? 13.808 5.156 15.007 1.00 79.38 106 PHE A CA 1
ATOM 808 C C . PHE A 1 106 ? 13.072 6.418 14.525 1.00 79.38 106 PHE A C 1
ATOM 810 O O . PHE A 1 106 ? 12.193 6.364 13.666 1.00 79.38 106 PHE A O 1
ATOM 817 N N . GLU A 1 107 ? 13.383 7.574 15.105 1.00 84.00 107 GLU A N 1
ATOM 818 C CA . GLU A 1 107 ? 12.773 8.843 14.740 1.00 84.00 107 GLU A CA 1
ATOM 819 C C . GLU A 1 107 ? 13.056 9.183 13.270 1.00 84.00 107 GLU A C 1
ATOM 821 O O . GLU A 1 107 ? 14.201 9.239 12.831 1.00 84.00 107 GLU A O 1
ATOM 826 N N . GLY A 1 108 ? 11.990 9.420 12.500 1.00 76.12 108 GLY A N 1
ATOM 827 C CA . GLY A 1 108 ? 12.085 9.730 11.072 1.00 76.12 108 GLY A CA 1
ATOM 828 C C . GLY A 1 108 ? 12.273 8.513 10.163 1.00 76.12 108 GLY A C 1
ATOM 829 O O . GLY A 1 108 ? 12.342 8.693 8.946 1.00 76.12 108 GLY A O 1
ATOM 830 N N . SER A 1 109 ? 12.314 7.294 10.713 1.00 88.12 109 SER A N 1
ATOM 831 C CA . SER A 1 109 ? 12.409 6.082 9.906 1.00 88.12 109 SER A CA 1
ATOM 832 C C . SER A 1 109 ? 11.063 5.697 9.288 1.00 88.12 109 SER A C 1
ATOM 834 O O . SER A 1 109 ? 9.981 5.940 9.839 1.00 88.12 109 SER A O 1
ATOM 836 N N . TRP A 1 110 ? 11.162 5.076 8.118 1.00 91.00 110 TRP A N 1
ATOM 837 C CA . TRP A 1 110 ? 10.056 4.512 7.365 1.00 91.00 110 TRP A CA 1
ATOM 838 C C . TRP A 1 110 ? 10.417 3.079 7.004 1.00 91.00 110 TRP A C 1
ATOM 840 O O . TRP A 1 110 ? 11.574 2.788 6.709 1.00 91.00 110 TRP A O 1
ATOM 850 N N . THR A 1 111 ? 9.443 2.181 7.046 1.00 90.25 111 THR A N 1
ATOM 851 C CA . THR A 1 111 ? 9.662 0.774 6.706 1.00 90.25 111 THR A CA 1
ATOM 852 C C . THR A 1 111 ? 8.553 0.248 5.811 1.00 90.25 111 THR A C 1
ATOM 854 O O . THR A 1 111 ? 7.394 0.633 5.965 1.00 90.25 111 THR A O 1
ATOM 857 N N . ALA A 1 112 ? 8.910 -0.619 4.869 1.00 91.31 112 ALA A N 1
ATOM 858 C CA . ALA A 1 112 ? 7.972 -1.193 3.921 1.00 91.31 112 ALA A CA 1
ATOM 859 C C . ALA A 1 112 ? 6.976 -2.141 4.609 1.00 91.31 112 ALA A C 1
ATOM 861 O O . ALA A 1 112 ? 7.336 -2.982 5.440 1.00 91.31 112 ALA A O 1
ATOM 862 N N . ALA A 1 113 ? 5.710 -2.018 4.225 1.00 92.69 113 ALA A N 1
ATOM 863 C CA . ALA A 1 113 ? 4.624 -2.864 4.681 1.00 92.69 113 ALA A CA 1
ATOM 864 C C . ALA A 1 113 ? 3.529 -3.002 3.610 1.00 92.69 113 ALA A C 1
ATOM 866 O O . ALA A 1 113 ? 3.470 -2.263 2.627 1.00 92.69 113 ALA A O 1
ATOM 867 N N . GLU A 1 114 ? 2.627 -3.947 3.831 1.00 91.94 114 GLU A N 1
ATOM 868 C CA . GLU A 1 114 ? 1.445 -4.204 3.014 1.00 91.94 114 GLU A CA 1
ATOM 869 C C . GLU A 1 114 ? 0.189 -3.997 3.864 1.00 91.94 114 GLU A C 1
ATOM 871 O O . GLU A 1 114 ? 0.087 -4.529 4.973 1.00 91.94 114 GLU A O 1
ATOM 876 N N . VAL A 1 115 ? -0.792 -3.249 3.358 1.00 93.50 115 VAL A N 1
ATOM 877 C CA . VAL A 1 115 ? -2.095 -3.112 4.024 1.00 93.50 115 VAL A CA 1
ATOM 878 C C . VAL A 1 115 ? -2.869 -4.424 3.894 1.00 93.50 115 VAL A C 1
ATOM 880 O O . VAL A 1 115 ? -3.239 -4.812 2.795 1.00 93.50 115 VAL A O 1
ATOM 883 N N . LEU A 1 116 ? -3.185 -5.094 5.002 1.00 92.06 116 LEU A N 1
ATOM 884 C CA . LEU A 1 116 ? -3.987 -6.325 4.980 1.00 92.06 116 LEU A CA 1
ATOM 885 C C . LEU A 1 116 ? -5.481 -6.030 5.016 1.00 92.06 116 LEU A C 1
ATOM 887 O O . LEU A 1 116 ? -6.270 -6.608 4.275 1.00 92.06 116 LEU A O 1
ATOM 891 N N . VAL A 1 117 ? -5.880 -5.131 5.912 1.00 90.25 117 VAL A N 1
ATOM 892 C CA . VAL A 1 117 ? -7.279 -4.769 6.126 1.00 90.25 117 VAL A CA 1
ATOM 893 C C . VAL A 1 117 ? -7.370 -3.371 6.715 1.00 90.25 117 VAL A C 1
ATOM 895 O O . VAL A 1 117 ? -6.494 -2.917 7.452 1.00 90.25 117 VAL A O 1
ATOM 898 N N . LEU A 1 118 ? -8.458 -2.682 6.394 1.00 89.12 118 LEU A N 1
ATOM 899 C CA . LEU A 1 118 ? -8.808 -1.415 7.017 1.00 89.12 118 LEU A CA 1
ATOM 900 C C . LEU A 1 118 ? -9.661 -1.694 8.253 1.00 89.12 118 LEU A C 1
ATOM 902 O O . LEU A 1 118 ? -10.741 -2.270 8.142 1.00 89.12 118 LEU A O 1
ATOM 906 N N . ASP A 1 119 ? -9.195 -1.260 9.421 1.00 85.19 119 ASP A N 1
ATOM 907 C CA . ASP A 1 119 ? -9.927 -1.381 10.681 1.00 85.19 119 ASP A CA 1
ATOM 908 C C . ASP A 1 119 ? -10.604 -0.046 11.023 1.00 85.19 119 ASP A C 1
ATOM 910 O O . ASP A 1 119 ? -10.105 0.812 11.764 1.00 85.19 119 ASP A O 1
ATOM 914 N N . GLY A 1 120 ? -11.773 0.151 10.415 1.00 81.19 120 GLY A N 1
ATOM 915 C CA . GLY A 1 120 ? -12.552 1.373 10.560 1.00 81.19 120 GLY A CA 1
ATOM 916 C C . GLY A 1 120 ? -11.908 2.592 9.877 1.00 81.19 120 GLY A C 1
ATOM 917 O O . GLY A 1 120 ? -11.114 2.457 8.949 1.00 81.19 120 GLY A O 1
ATOM 918 N N . PRO A 1 121 ? -12.269 3.820 10.294 1.00 80.88 121 PRO A N 1
ATOM 919 C CA . PRO A 1 121 ? -11.892 5.037 9.567 1.00 80.88 121 PRO A CA 1
ATOM 920 C C . PRO A 1 121 ? -10.482 5.555 9.881 1.00 80.88 121 PRO A C 1
ATOM 922 O O . PRO A 1 121 ? -10.040 6.511 9.251 1.00 80.88 121 PRO A O 1
ATOM 925 N N . ARG A 1 122 ? -9.809 5.002 10.898 1.00 84.25 122 ARG A N 1
ATOM 926 C CA . ARG A 1 122 ? -8.556 5.557 11.443 1.00 84.25 122 ARG A CA 1
ATOM 927 C C . ARG A 1 122 ? -7.418 4.563 11.567 1.00 84.25 122 ARG A C 1
ATOM 929 O O . ARG A 1 122 ? -6.294 5.008 11.772 1.00 84.25 122 ARG A O 1
ATOM 936 N N . HIS A 1 123 ? -7.683 3.268 11.422 1.00 90.50 123 HIS A N 1
ATOM 937 C CA . HIS A 1 123 ? -6.653 2.253 11.572 1.00 90.50 123 HIS A CA 1
ATOM 938 C C . HIS A 1 123 ? -6.614 1.316 10.371 1.00 90.50 123 HIS A C 1
ATOM 940 O O . HIS A 1 123 ? -7.609 1.121 9.673 1.00 90.50 123 HIS A O 1
ATOM 946 N N . ALA A 1 124 ? -5.448 0.727 10.152 1.00 92.75 124 ALA A N 1
ATOM 947 C CA . ALA A 1 124 ? -5.261 -0.416 9.277 1.00 92.75 124 ALA A CA 1
ATOM 948 C C . ALA A 1 124 ? -4.434 -1.465 10.008 1.00 92.75 124 ALA A C 1
ATOM 950 O O . ALA A 1 124 ? -3.629 -1.141 10.882 1.00 92.75 124 ALA A O 1
ATOM 951 N N . MET A 1 125 ? -4.635 -2.716 9.626 1.00 95.12 125 MET A N 1
ATOM 952 C CA . MET A 1 125 ? -3.721 -3.790 9.966 1.00 95.12 125 MET A CA 1
ATOM 953 C C . MET A 1 125 ? -2.752 -3.947 8.802 1.00 95.12 125 MET A C 1
ATOM 955 O O . MET A 1 125 ? -3.190 -4.098 7.658 1.00 95.12 125 MET A O 1
ATOM 959 N N . VAL A 1 126 ? -1.456 -3.872 9.079 1.00 94.12 126 VAL A N 1
ATOM 960 C CA . VAL A 1 126 ? -0.408 -3.990 8.064 1.00 94.12 126 VAL A CA 1
ATOM 961 C C . VAL A 1 126 ? 0.529 -5.134 8.396 1.00 94.12 126 VAL A C 1
ATOM 963 O O . VAL A 1 126 ? 0.712 -5.471 9.564 1.00 94.12 126 VAL A O 1
ATOM 966 N N . ARG A 1 127 ? 1.145 -5.701 7.365 1.00 94.88 127 ARG A N 1
ATOM 967 C CA . ARG A 1 127 ? 2.218 -6.685 7.477 1.00 94.88 127 ARG A CA 1
ATOM 968 C C . ARG A 1 127 ? 3.525 -6.034 7.065 1.00 94.88 127 ARG A C 1
ATOM 970 O O . ARG A 1 127 ? 3.623 -5.565 5.935 1.00 94.88 127 ARG A O 1
ATOM 977 N N . PHE A 1 128 ? 4.513 -6.018 7.944 1.00 92.69 128 PHE A N 1
ATOM 978 C CA . PHE A 1 128 ? 5.838 -5.511 7.603 1.00 92.69 128 PHE A CA 1
ATOM 979 C C . PHE A 1 128 ? 6.570 -6.474 6.662 1.00 92.69 128 PHE A C 1
ATOM 981 O O . PHE A 1 128 ? 6.395 -7.692 6.747 1.00 92.69 128 PHE A O 1
ATOM 988 N N . ALA A 1 129 ? 7.379 -5.923 5.755 1.00 88.38 129 ALA A N 1
ATOM 989 C CA . ALA A 1 129 ? 8.157 -6.719 4.808 1.00 88.38 129 ALA A CA 1
ATOM 990 C C . ALA A 1 129 ? 9.296 -7.485 5.506 1.00 88.38 129 ALA A C 1
ATOM 992 O O . ALA A 1 129 ? 9.420 -8.696 5.314 1.00 88.38 129 ALA A O 1
ATOM 993 N N . GLU A 1 130 ? 10.052 -6.780 6.357 1.00 87.12 130 GLU A N 1
ATOM 994 C CA . GLU A 1 130 ? 11.325 -7.249 6.934 1.00 87.12 130 GLU A CA 1
ATOM 995 C C . GLU A 1 130 ? 11.261 -7.567 8.436 1.00 87.12 130 GLU A C 1
ATOM 997 O O . GLU A 1 130 ? 12.151 -8.216 8.978 1.00 87.12 130 GLU A O 1
ATOM 1002 N N . PHE A 1 131 ? 10.222 -7.111 9.139 1.00 87.00 131 PHE A N 1
ATOM 1003 C CA . PHE A 1 131 ? 10.086 -7.373 10.571 1.00 87.00 131 PHE A CA 1
ATOM 1004 C C . PHE A 1 131 ? 9.347 -8.684 10.818 1.00 87.00 131 PHE A C 1
ATOM 1006 O O . PHE A 1 131 ? 8.345 -8.974 10.161 1.00 87.00 131 PHE A O 1
ATOM 1013 N N . VAL A 1 132 ? 9.820 -9.447 11.802 1.00 90.06 132 VAL A N 1
ATOM 1014 C CA . VAL A 1 132 ? 9.207 -10.695 12.265 1.00 90.06 132 VAL A CA 1
ATOM 1015 C C . VAL A 1 132 ? 8.803 -10.598 13.735 1.00 90.06 132 VAL A C 1
ATOM 1017 O O . VAL A 1 132 ? 9.338 -9.778 14.480 1.00 90.06 132 VAL A O 1
ATOM 1020 N N . ASP A 1 133 ? 7.833 -11.411 14.136 1.00 89.31 133 ASP A N 1
ATOM 1021 C CA . ASP A 1 133 ? 7.424 -11.595 15.523 1.00 89.31 133 ASP A CA 1
ATOM 1022 C C . ASP A 1 133 ? 8.335 -12.591 16.268 1.00 89.31 133 ASP A C 1
ATOM 1024 O O . ASP A 1 133 ? 9.305 -13.125 15.725 1.00 89.31 133 ASP A O 1
ATOM 1028 N N . GLU A 1 134 ? 8.020 -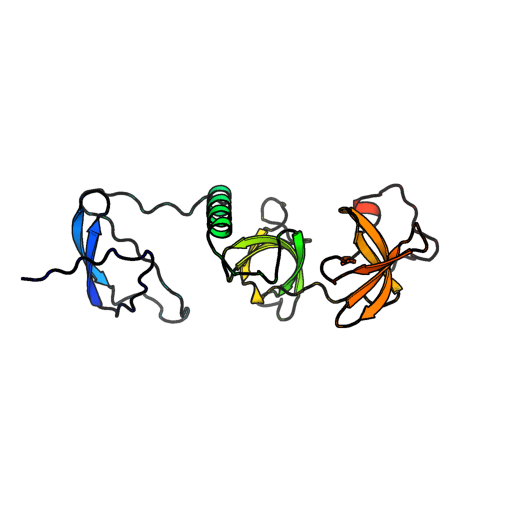12.850 17.539 1.00 90.00 134 GLU A N 1
ATOM 1029 C CA . GLU A 1 134 ? 8.792 -13.746 18.412 1.00 90.00 134 GLU A CA 1
ATOM 1030 C C . GLU A 1 134 ? 8.847 -15.199 17.910 1.00 90.00 134 GLU A C 1
ATOM 1032 O O . GLU A 1 134 ? 9.748 -15.946 18.290 1.00 90.00 134 GLU A O 1
ATOM 1037 N N . VAL A 1 135 ? 7.903 -15.604 17.054 1.00 89.94 135 VAL A N 1
ATOM 1038 C CA . VAL A 1 135 ? 7.846 -16.949 16.463 1.00 89.94 135 VAL A CA 1
ATOM 1039 C C . VAL A 1 135 ? 8.413 -16.987 15.039 1.00 89.94 135 VAL A C 1
ATOM 1041 O O . VAL A 1 135 ? 8.355 -18.028 14.384 1.00 89.94 135 VAL A O 1
ATOM 1044 N N . GLY A 1 136 ? 8.993 -15.881 14.559 1.00 84.62 136 GLY A N 1
ATOM 1045 C CA . GLY A 1 136 ? 9.637 -15.773 13.249 1.00 84.62 136 GLY A CA 1
ATOM 1046 C C . GLY A 1 136 ? 8.673 -15.560 12.077 1.00 84.62 136 GLY A C 1
ATOM 1047 O O . GLY A 1 136 ? 9.098 -15.612 10.923 1.00 84.62 136 GLY A O 1
ATOM 1048 N N . SER A 1 137 ? 7.388 -15.317 12.338 1.00 88.62 137 SER A N 1
ATOM 1049 C CA . SER A 1 137 ? 6.411 -14.955 11.304 1.00 88.62 137 SER A CA 1
ATOM 1050 C C . SER A 1 137 ? 6.476 -13.460 11.009 1.00 88.62 137 SER A C 1
ATOM 1052 O O . SER A 1 137 ? 6.852 -12.676 11.871 1.00 88.62 137 SER A O 1
ATOM 1054 N N . ARG A 1 138 ? 6.102 -13.024 9.797 1.00 88.81 138 ARG A N 1
ATOM 1055 C CA . ARG A 1 138 ? 6.091 -11.586 9.464 1.00 88.81 138 ARG A CA 1
ATOM 1056 C C . ARG A 1 138 ? 5.222 -10.804 10.449 1.00 88.81 138 ARG A C 1
ATOM 1058 O O . ARG A 1 138 ? 4.053 -11.137 10.638 1.00 88.81 138 ARG A O 1
ATOM 1065 N N . LEU A 1 139 ? 5.786 -9.736 11.006 1.00 92.44 139 LEU A N 1
ATOM 1066 C CA . LEU A 1 139 ? 5.145 -8.882 11.994 1.00 92.44 139 LEU A CA 1
ATOM 1067 C C . LEU A 1 139 ? 3.892 -8.239 11.392 1.00 92.44 139 LEU A C 1
ATOM 1069 O O . LEU A 1 139 ? 3.947 -7.571 10.354 1.00 92.44 139 LEU A O 1
ATOM 1073 N N . VAL A 1 140 ? 2.761 -8.430 12.068 1.00 93.62 140 VAL A N 1
ATOM 1074 C CA . VAL A 1 140 ? 1.482 -7.804 11.731 1.00 93.62 140 VAL A CA 1
ATOM 1075 C C . VAL A 1 140 ? 1.082 -6.874 12.863 1.00 93.62 140 VAL A C 1
ATOM 1077 O O . VAL A 1 140 ? 0.930 -7.304 14.003 1.00 93.62 140 VAL A O 1
ATOM 1080 N N . GLU A 1 141 ? 0.861 -5.603 12.545 1.00 92.25 141 GLU A N 1
ATOM 1081 C CA . GLU A 1 141 ? 0.459 -4.608 13.533 1.00 92.25 141 GLU A CA 1
ATOM 1082 C C . GLU A 1 141 ? -0.749 -3.799 13.083 1.00 92.25 141 GLU A C 1
ATOM 1084 O O . GLU A 1 141 ? -0.982 -3.546 11.899 1.00 92.25 141 GLU A O 1
ATOM 1089 N N . ARG A 1 142 ? -1.512 -3.348 14.077 1.00 93.31 142 ARG A N 1
ATOM 1090 C CA . ARG A 1 142 ? -2.597 -2.390 13.909 1.00 93.31 142 ARG A CA 1
ATOM 1091 C C . ARG A 1 142 ? -2.065 -0.981 14.145 1.00 93.31 142 ARG A C 1
ATOM 1093 O O . ARG A 1 142 ? -1.633 -0.664 15.249 1.00 93.31 142 ARG A O 1
ATOM 1100 N N . LEU A 1 143 ? -2.159 -0.131 13.131 1.00 92.44 143 LEU A N 1
ATOM 1101 C CA . LEU A 1 143 ? -1.551 1.199 13.102 1.00 92.44 143 LEU A CA 1
ATOM 1102 C C . LEU A 1 143 ? -2.574 2.275 12.743 1.00 92.44 143 LEU A C 1
ATOM 1104 O O . LEU A 1 143 ? -3.578 1.982 12.092 1.00 92.44 143 LEU A O 1
ATOM 1108 N N . GLU A 1 144 ? -2.297 3.534 13.086 1.00 91.12 144 GLU A N 1
ATOM 1109 C CA . GLU A 1 144 ? -3.054 4.671 12.561 1.00 91.12 144 GLU A CA 1
ATOM 1110 C C . GLU A 1 144 ? -2.776 4.898 11.065 1.00 91.12 144 GLU A C 1
ATOM 1112 O O . GLU A 1 144 ? -1.626 4.873 10.624 1.00 91.12 144 GLU A O 1
ATOM 1117 N N . LEU A 1 145 ? -3.815 5.216 10.281 1.00 89.44 145 LEU A N 1
ATOM 1118 C CA . LEU A 1 145 ? -3.688 5.488 8.837 1.00 89.44 145 LEU A CA 1
ATOM 1119 C C . LEU A 1 145 ? -2.754 6.666 8.511 1.00 89.44 145 LEU A C 1
ATOM 1121 O O . LEU A 1 145 ? -2.254 6.756 7.393 1.00 89.44 145 LEU A O 1
ATOM 1125 N N . GLU A 1 146 ? -2.538 7.570 9.467 1.00 88.38 146 GLU A N 1
ATOM 1126 C CA . GLU A 1 146 ? -1.645 8.732 9.357 1.00 88.38 146 GLU A CA 1
ATOM 1127 C C . GLU A 1 146 ? -0.161 8.347 9.368 1.00 88.38 146 GLU A C 1
ATOM 1129 O O . GLU A 1 146 ? 0.679 9.122 8.917 1.00 88.38 146 GLU A O 1
ATOM 1134 N N . ARG A 1 147 ? 0.169 7.152 9.873 1.00 90.44 147 ARG A N 1
ATOM 1135 C CA . ARG A 1 147 ? 1.533 6.611 9.840 1.00 90.44 147 ARG A CA 1
ATOM 1136 C C . ARG A 1 147 ? 1.873 5.975 8.499 1.00 90.44 147 ARG A C 1
ATOM 1138 O O . ARG A 1 147 ? 3.024 5.606 8.305 1.00 90.44 147 ARG A O 1
ATOM 1145 N N . LEU A 1 148 ? 0.898 5.829 7.604 1.00 91.12 148 LEU A N 1
ATOM 1146 C CA . LEU A 1 148 ? 1.096 5.237 6.289 1.00 91.12 148 LEU A CA 1
ATOM 1147 C C . LEU A 1 148 ? 1.397 6.329 5.264 1.00 91.12 148 LEU A C 1
ATOM 1149 O O . LEU A 1 148 ? 0.690 7.337 5.176 1.00 91.12 148 LEU A O 1
ATOM 1153 N N . ARG A 1 149 ? 2.399 6.090 4.424 1.00 87.94 149 ARG A N 1
ATOM 1154 C CA . ARG A 1 149 ? 2.574 6.796 3.154 1.00 87.94 149 ARG A CA 1
ATOM 1155 C C . ARG A 1 149 ? 2.669 5.793 2.014 1.00 87.94 149 ARG A C 1
ATOM 1157 O O . ARG A 1 149 ? 2.954 4.622 2.234 1.00 87.94 149 ARG A O 1
ATOM 1164 N N . LEU A 1 150 ? 2.396 6.256 0.797 1.00 79.94 150 LEU A N 1
ATOM 1165 C CA . LEU A 1 150 ? 2.734 5.463 -0.380 1.00 79.94 150 LEU A CA 1
ATOM 1166 C C . LEU A 1 150 ? 4.252 5.333 -0.415 1.00 79.94 150 LEU A C 1
ATOM 1168 O O . LEU A 1 150 ? 4.942 6.276 -0.015 1.00 79.94 150 LEU A O 1
ATOM 1172 N N . VAL A 1 151 ? 4.741 4.200 -0.911 1.00 78.75 151 VAL A N 1
ATOM 1173 C CA . VAL A 1 151 ? 6.152 4.070 -1.280 1.00 78.75 151 VAL A CA 1
ATOM 1174 C C . VAL A 1 151 ? 6.532 5.300 -2.119 1.00 78.75 151 VAL A C 1
ATOM 1176 O O . VAL A 1 151 ? 5.728 5.703 -2.975 1.00 78.75 151 VAL A O 1
ATOM 1179 N N . PRO A 1 152 ? 7.671 5.961 -1.833 1.00 75.81 152 PRO A N 1
ATOM 1180 C CA . PRO A 1 152 ? 8.142 7.080 -2.630 1.00 75.81 152 PRO A CA 1
ATOM 1181 C C . PRO A 1 152 ? 8.039 6.759 -4.126 1.00 75.81 152 PRO A C 1
ATOM 1183 O O . PRO A 1 152 ? 8.272 5.612 -4.514 1.00 75.81 152 PRO A O 1
ATOM 1186 N N . PRO A 1 153 ? 7.632 7.732 -4.962 1.00 77.31 153 PRO A N 1
ATOM 1187 C CA . PRO A 1 153 ? 7.527 7.487 -6.388 1.00 77.31 153 PRO A CA 1
ATOM 1188 C C . PRO A 1 153 ? 8.889 7.024 -6.922 1.00 77.31 153 PRO A C 1
ATOM 1190 O O . PRO A 1 153 ? 9.910 7.586 -6.516 1.00 77.31 153 PRO A O 1
ATOM 1193 N N . PRO A 1 154 ? 8.906 6.018 -7.806 1.00 86.81 154 PRO A N 1
ATOM 1194 C CA . PRO A 1 154 ? 10.148 5.514 -8.370 1.00 86.81 154 PRO A CA 1
ATOM 1195 C C . PRO A 1 154 ? 10.784 6.574 -9.272 1.00 86.81 154 PRO A C 1
ATOM 1197 O O . PRO A 1 154 ? 10.105 7.491 -9.738 1.00 86.81 154 PRO A O 1
ATOM 1200 N N . HIS A 1 155 ? 12.074 6.447 -9.553 1.00 90.38 155 HIS A N 1
ATOM 1201 C CA . HIS A 1 155 ? 12.798 7.371 -10.423 1.00 90.38 155 HIS A CA 1
ATOM 1202 C C . HIS A 1 155 ? 12.628 7.001 -11.898 1.00 90.38 155 HIS A C 1
ATOM 1204 O O . HIS A 1 155 ? 12.41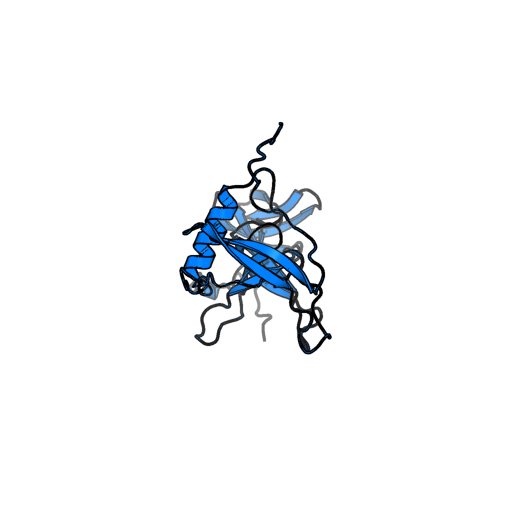7 5.842 -12.246 1.00 90.38 155 HIS A O 1
ATOM 1210 N N . VAL A 1 156 ? 12.767 7.978 -12.798 1.00 92.25 156 VAL A N 1
ATOM 1211 C CA . VAL A 1 156 ? 12.848 7.693 -14.240 1.00 92.25 156 VAL A CA 1
ATOM 1212 C C . VAL A 1 156 ? 14.065 6.804 -14.515 1.00 92.25 156 VAL A C 1
ATOM 1214 O O . VAL A 1 156 ? 15.169 7.109 -14.073 1.00 92.25 156 VAL A O 1
ATOM 1217 N N . GLY A 1 157 ? 13.852 5.704 -15.236 1.00 90.00 157 GLY A N 1
ATOM 1218 C CA . GLY A 1 157 ? 14.835 4.651 -15.496 1.00 90.00 157 GLY A CA 1
ATOM 1219 C C . GLY A 1 157 ? 14.845 3.514 -14.467 1.00 90.00 157 GLY A C 1
ATOM 1220 O O . GLY A 1 157 ? 15.451 2.479 -14.730 1.00 90.00 157 GLY A O 1
ATOM 1221 N N . GLU A 1 158 ? 14.163 3.658 -13.327 1.00 90.69 158 GLU A N 1
ATOM 1222 C CA . GLU A 1 158 ? 14.101 2.619 -12.294 1.00 90.69 158 GLU A CA 1
ATOM 1223 C C . GLU A 1 158 ? 13.322 1.389 -12.789 1.00 90.69 158 GLU A C 1
ATOM 1225 O O . GLU A 1 158 ? 12.275 1.522 -13.436 1.00 90.69 158 GLU A O 1
ATOM 1230 N N . ARG A 1 159 ? 13.824 0.184 -12.478 1.00 89.50 159 ARG A N 1
ATOM 1231 C CA . ARG A 1 159 ? 13.116 -1.071 -12.763 1.00 89.50 159 ARG A CA 1
ATOM 1232 C C . ARG A 1 159 ? 12.102 -1.369 -11.670 1.00 89.50 159 ARG A C 1
ATOM 1234 O O . ARG A 1 159 ? 12.439 -1.453 -10.492 1.00 89.50 159 ARG A O 1
ATOM 1241 N N . VAL A 1 160 ? 10.863 -1.580 -12.084 1.00 90.00 160 VAL A N 1
ATOM 1242 C CA . VAL A 1 160 ? 9.705 -1.728 -11.200 1.00 90.00 160 VAL A CA 1
ATOM 1243 C C . VAL A 1 160 ? 8.812 -2.861 -11.690 1.00 90.00 160 VAL A C 1
ATOM 1245 O O . VAL A 1 160 ? 8.971 -3.366 -12.803 1.00 90.00 160 VAL A O 1
ATOM 1248 N N . GLU A 1 161 ? 7.843 -3.247 -10.868 1.00 89.25 161 GLU A N 1
ATOM 1249 C CA . GLU A 1 161 ? 6.707 -4.041 -11.318 1.00 89.25 161 GLU A CA 1
ATOM 1250 C C . GLU A 1 161 ? 5.457 -3.165 -11.444 1.00 89.25 161 GLU A C 1
ATOM 1252 O O . GLU A 1 161 ? 5.085 -2.461 -10.503 1.00 89.25 161 GLU A O 1
ATOM 1257 N N . GLY A 1 162 ? 4.798 -3.224 -12.601 1.00 88.94 162 GLY A N 1
ATOM 1258 C CA . GLY A 1 162 ? 3.532 -2.559 -12.891 1.00 88.94 162 GLY A CA 1
ATOM 1259 C C . GLY A 1 162 ? 2.355 -3.536 -12.882 1.00 88.94 162 GLY A C 1
ATOM 1260 O O . GLY A 1 162 ? 2.413 -4.596 -13.505 1.00 88.94 162 GLY A O 1
ATOM 1261 N N . LEU A 1 163 ? 1.268 -3.183 -12.195 1.00 84.88 163 LEU A N 1
ATOM 1262 C CA . LEU A 1 163 ? 0.025 -3.952 -12.172 1.00 84.88 163 LEU A CA 1
ATOM 1263 C C . LEU A 1 163 ? -0.800 -3.649 -13.429 1.00 84.88 163 LEU A C 1
ATOM 1265 O O . LEU A 1 163 ? -1.350 -2.556 -13.580 1.00 84.88 163 LEU A O 1
ATOM 1269 N N . TRP A 1 164 ? -0.915 -4.631 -14.321 1.00 79.62 164 TRP A N 1
ATOM 1270 C CA . TRP A 1 164 ? -1.685 -4.535 -15.562 1.00 79.62 164 TRP A CA 1
ATOM 1271 C C . TRP A 1 164 ? -2.333 -5.881 -15.896 1.00 79.62 164 TRP A C 1
ATOM 1273 O O . TRP A 1 164 ? -1.695 -6.923 -15.770 1.00 79.62 164 TRP A O 1
ATOM 1283 N N . ASN A 1 165 ? -3.600 -5.871 -16.324 1.00 80.50 165 ASN A N 1
ATOM 1284 C CA . ASN A 1 165 ? -4.398 -7.085 -16.562 1.00 80.50 165 ASN A CA 1
ATOM 1285 C C . ASN A 1 165 ? -4.316 -8.092 -15.395 1.00 80.50 165 ASN A C 1
ATOM 1287 O O . ASN A 1 165 ? -3.988 -9.258 -15.595 1.00 80.50 165 ASN A O 1
ATOM 1291 N N . ASP A 1 166 ? -4.561 -7.606 -14.174 1.00 80.62 166 ASP A N 1
ATOM 1292 C CA . ASP A 1 166 ? -4.610 -8.393 -12.932 1.00 80.62 166 ASP A CA 1
ATOM 1293 C C . ASP A 1 166 ? -3.315 -9.141 -12.561 1.00 80.62 166 ASP A C 1
ATOM 1295 O O . ASP A 1 166 ? -3.320 -10.020 -11.700 1.00 80.62 166 ASP A O 1
ATOM 1299 N N . CYS A 1 167 ? -2.183 -8.784 -13.173 1.00 82.75 167 CYS A N 1
ATOM 1300 C CA . CYS A 1 167 ? -0.871 -9.355 -12.874 1.00 82.75 167 CYS A CA 1
ATOM 1301 C C . CYS A 1 167 ? 0.187 -8.259 -12.701 1.00 82.75 167 CYS A C 1
ATOM 1303 O O . CYS A 1 167 ? 0.075 -7.170 -13.267 1.00 82.75 167 CYS A O 1
ATOM 1305 N N . TRP A 1 168 ? 1.215 -8.558 -11.908 1.00 86.44 168 TRP A N 1
ATOM 1306 C CA . TRP A 1 168 ? 2.406 -7.722 -11.774 1.00 86.44 168 TRP A CA 1
ATOM 1307 C C . TRP A 1 168 ? 3.398 -8.084 -12.871 1.00 86.44 168 TRP A C 1
ATOM 1309 O O . TRP A 1 168 ? 3.716 -9.258 -13.060 1.00 86.44 168 TRP A O 1
ATOM 1319 N N . TRP A 1 169 ? 3.873 -7.076 -13.591 1.00 86.56 169 TRP A N 1
ATOM 1320 C CA . TRP A 1 169 ? 4.756 -7.255 -14.733 1.00 86.56 169 TRP A CA 1
ATOM 1321 C C . TRP A 1 169 ? 5.995 -6.405 -14.598 1.00 86.56 169 TRP A C 1
ATOM 1323 O O . TRP A 1 169 ? 5.914 -5.265 -14.159 1.00 86.56 169 TRP A O 1
ATOM 1333 N N . GLU A 1 170 ? 7.129 -6.947 -15.014 1.00 88.31 170 GLU A N 1
ATOM 1334 C CA . GLU A 1 170 ? 8.392 -6.222 -15.003 1.00 88.31 170 GLU A CA 1
ATOM 1335 C C . GLU A 1 170 ? 8.473 -5.198 -16.135 1.00 88.31 170 GLU A C 1
ATOM 1337 O O . GLU A 1 170 ? 8.006 -5.421 -17.260 1.00 88.31 170 GLU A O 1
ATOM 1342 N N . GLY A 1 171 ? 9.095 -4.074 -15.810 1.00 91.19 171 GLY A N 1
ATOM 1343 C CA . GLY A 1 171 ? 9.337 -2.990 -16.738 1.00 91.19 171 GLY A CA 1
ATOM 1344 C C . GLY A 1 171 ? 10.178 -1.892 -16.110 1.00 91.19 171 GLY A C 1
ATOM 1345 O O . GLY A 1 171 ? 10.763 -2.056 -15.032 1.00 91.19 171 GLY A O 1
ATOM 1346 N N . CYS A 1 172 ? 10.193 -0.735 -16.760 1.00 93.44 172 CYS A N 1
ATOM 1347 C CA . CYS A 1 172 ? 10.890 0.446 -16.273 1.00 93.44 172 CYS A CA 1
ATOM 1348 C C . CYS A 1 172 ? 10.013 1.700 -16.297 1.00 93.44 172 CYS A C 1
ATOM 1350 O O . CYS A 1 172 ? 9.031 1.814 -17.039 1.00 93.44 172 CYS A O 1
ATOM 1352 N N . VAL A 1 173 ? 10.382 2.662 -15.457 1.00 94.38 173 VAL A N 1
ATOM 1353 C CA . VAL A 1 173 ? 9.746 3.978 -15.412 1.00 94.38 173 VAL A CA 1
ATOM 1354 C C . VAL A 1 173 ? 10.280 4.851 -16.544 1.00 94.38 173 VAL A C 1
ATOM 1356 O O . VAL A 1 173 ? 11.462 5.186 -16.571 1.00 94.38 173 VAL A O 1
ATOM 1359 N N . ARG A 1 174 ? 9.409 5.284 -17.457 1.00 93.00 174 ARG A N 1
ATOM 1360 C CA . ARG A 1 174 ? 9.766 6.214 -18.542 1.00 93.00 174 ARG A CA 1
ATOM 1361 C C . ARG A 1 174 ? 9.552 7.675 -18.178 1.00 93.00 174 ARG A C 1
ATOM 1363 O O . ARG A 1 174 ? 10.345 8.523 -18.570 1.00 93.00 174 ARG A O 1
ATOM 1370 N N . GLU A 1 175 ? 8.484 7.965 -17.447 1.00 93.25 175 GLU A N 1
ATOM 1371 C CA . GLU A 1 175 ? 8.082 9.328 -17.096 1.00 93.25 175 GLU A CA 1
ATOM 1372 C C . GLU A 1 175 ? 7.283 9.324 -15.788 1.00 93.25 175 GLU A C 1
ATOM 1374 O O . GLU A 1 175 ? 6.624 8.336 -15.449 1.00 93.25 175 GLU A O 1
ATOM 1379 N N . LEU A 1 176 ? 7.321 10.447 -15.072 1.00 90.31 176 LEU A N 1
ATOM 1380 C CA . LEU A 1 176 ? 6.484 10.721 -13.909 1.00 90.31 176 LEU A CA 1
ATOM 1381 C C . LEU A 1 176 ? 5.617 11.947 -14.190 1.00 90.31 176 LEU A C 1
ATOM 1383 O O . LEU A 1 176 ? 6.121 12.999 -14.573 1.00 90.31 176 LEU A O 1
ATOM 1387 N N . ASP A 1 177 ? 4.323 11.826 -13.928 1.00 88.94 177 ASP A N 1
ATOM 1388 C CA . ASP A 1 177 ? 3.346 12.906 -14.045 1.00 88.94 177 ASP A CA 1
ATOM 1389 C C . ASP A 1 177 ? 2.537 12.971 -12.745 1.00 88.94 177 ASP A C 1
ATOM 1391 O O . ASP A 1 177 ? 2.027 11.963 -12.251 1.00 88.94 177 ASP A O 1
ATOM 1395 N N . ALA A 1 178 ? 2.413 14.168 -12.170 1.00 76.25 178 ALA A N 1
ATOM 1396 C CA . ALA A 1 178 ? 1.781 14.360 -10.865 1.00 76.25 178 ALA A CA 1
ATOM 1397 C C . ALA A 1 178 ? 0.298 13.941 -10.826 1.00 76.25 178 ALA A C 1
ATOM 1399 O O . ALA A 1 178 ? -0.220 13.624 -9.754 1.00 76.25 178 ALA A O 1
ATOM 1400 N N . LEU A 1 179 ? -0.392 13.951 -11.970 1.00 79.12 179 LEU A N 1
ATOM 1401 C CA . LEU A 1 179 ? -1.805 13.602 -12.082 1.00 79.12 179 LEU A CA 1
ATOM 1402 C C . LEU A 1 179 ? -2.005 12.165 -12.576 1.00 79.12 179 LEU A C 1
ATOM 1404 O O . LEU A 1 179 ? -2.904 11.474 -12.097 1.00 79.12 179 LEU A O 1
ATOM 1408 N N . LYS A 1 180 ? -1.192 11.717 -13.536 1.00 80.88 180 LYS A N 1
ATOM 1409 C CA . LYS A 1 180 ? -1.334 10.395 -14.170 1.00 80.88 180 LYS A CA 1
ATOM 1410 C C . LYS A 1 180 ? -0.582 9.288 -13.431 1.00 80.88 180 LYS A C 1
ATOM 1412 O O . LYS A 1 180 ? -0.991 8.133 -13.514 1.00 80.88 180 LYS A O 1
ATOM 1417 N N . GLY A 1 181 ? 0.476 9.627 -12.696 1.00 87.75 181 GLY A N 1
ATOM 1418 C CA . GLY A 1 181 ? 1.342 8.681 -11.998 1.00 87.75 181 GLY A CA 1
ATOM 1419 C C . GLY A 1 181 ? 2.604 8.361 -12.794 1.00 87.75 181 GLY A C 1
ATOM 1420 O O . GLY A 1 181 ? 3.411 9.243 -13.068 1.00 87.75 181 GLY A O 1
ATOM 1421 N N . VAL A 1 182 ? 2.789 7.087 -13.125 1.00 90.69 182 VAL A N 1
ATOM 1422 C CA . VAL A 1 182 ? 4.012 6.539 -13.721 1.00 90.69 182 VAL A CA 1
ATOM 1423 C C . VAL A 1 182 ? 3.720 6.088 -15.145 1.00 90.69 182 VAL A C 1
ATOM 1425 O O . VAL A 1 182 ? 2.814 5.283 -15.358 1.00 90.69 182 VAL A O 1
ATOM 1428 N N . LEU A 1 183 ? 4.484 6.567 -16.124 1.00 93.00 183 LEU A N 1
ATOM 1429 C CA . LEU A 1 183 ? 4.496 5.976 -17.458 1.00 93.00 183 LEU A CA 1
ATOM 1430 C C . LEU A 1 183 ? 5.383 4.737 -17.407 1.00 93.00 183 LEU A C 1
ATOM 1432 O O . LEU A 1 183 ? 6.609 4.831 -17.391 1.00 93.00 183 LEU A O 1
ATOM 1436 N N . PHE A 1 184 ? 4.743 3.581 -17.318 1.00 92.31 184 PHE A N 1
ATOM 1437 C CA . PHE A 1 184 ? 5.392 2.286 -17.219 1.00 92.31 184 PHE A CA 1
ATOM 1438 C C . PHE A 1 184 ? 5.591 1.705 -18.617 1.00 92.31 184 PHE A C 1
ATOM 1440 O O . PHE A 1 184 ? 4.625 1.590 -19.375 1.00 92.31 184 PHE A O 1
ATOM 1447 N N . GLU A 1 185 ? 6.824 1.338 -18.956 1.00 91.81 185 GLU A N 1
ATOM 1448 C CA . GLU A 1 185 ? 7.137 0.565 -20.156 1.00 91.81 185 GLU A CA 1
ATOM 1449 C C . GLU A 1 185 ? 7.440 -0.877 -19.776 1.00 91.81 185 GLU A C 1
ATOM 1451 O O . GLU A 1 185 ? 8.253 -1.145 -18.896 1.00 91.81 185 GLU A O 1
ATOM 1456 N N . TYR A 1 186 ? 6.791 -1.794 -20.478 1.00 87.44 186 TYR A N 1
ATOM 1457 C CA . TYR A 1 186 ? 6.957 -3.227 -20.308 1.00 87.44 186 TYR A CA 1
ATOM 1458 C C . TYR A 1 186 ? 8.303 -3.734 -20.836 1.00 87.44 186 TYR A C 1
ATOM 1460 O O . TYR A 1 186 ? 8.702 -3.379 -21.941 1.00 87.44 186 TYR A O 1
ATOM 1468 N N . ASP A 1 187 ? 8.927 -4.690 -20.145 1.00 82.12 187 ASP A N 1
ATOM 1469 C CA . ASP A 1 187 ? 10.171 -5.302 -20.644 1.00 82.12 187 ASP A CA 1
ATOM 1470 C C . ASP A 1 187 ? 9.932 -6.197 -21.878 1.00 82.12 187 ASP A C 1
ATOM 1472 O O . ASP A 1 187 ? 10.736 -6.244 -22.808 1.00 82.12 187 ASP A O 1
ATOM 1476 N N . ARG A 1 188 ? 8.824 -6.955 -21.892 1.00 73.38 188 ARG A N 1
ATOM 1477 C CA . ARG A 1 188 ? 8.560 -7.979 -22.928 1.00 73.38 188 ARG A CA 1
ATOM 1478 C C . ARG A 1 188 ? 8.010 -7.405 -24.235 1.00 73.38 188 ARG A C 1
ATOM 1480 O O . ARG A 1 188 ? 8.216 -7.988 -25.297 1.00 73.38 188 ARG A O 1
ATOM 1487 N N . TYR A 1 189 ? 7.267 -6.310 -24.155 1.00 72.56 189 TYR A N 1
ATOM 1488 C CA . TYR A 1 189 ? 6.613 -5.686 -25.299 1.00 72.56 189 TYR A CA 1
ATOM 1489 C C . TYR A 1 189 ? 6.962 -4.207 -25.273 1.00 72.56 189 TYR A C 1
ATOM 1491 O O . TYR A 1 189 ? 6.865 -3.608 -24.210 1.00 72.56 189 TYR A O 1
ATOM 1499 N N . ALA A 1 190 ? 7.292 -3.607 -26.420 1.00 67.25 190 ALA A N 1
ATOM 1500 C CA . ALA A 1 190 ? 7.497 -2.159 -26.553 1.00 67.25 190 ALA A CA 1
ATOM 1501 C C . ALA A 1 190 ? 6.162 -1.385 -26.445 1.00 67.25 190 ALA A C 1
ATOM 1503 O O . ALA A 1 190 ? 5.777 -0.622 -27.328 1.00 67.25 190 ALA A O 1
ATOM 1504 N N . ASN A 1 191 ? 5.426 -1.658 -25.371 1.00 80.62 191 ASN A N 1
ATOM 1505 C CA . ASN A 1 191 ? 4.153 -1.085 -24.996 1.00 80.62 191 ASN A CA 1
ATOM 1506 C C . ASN A 1 191 ? 4.339 -0.334 -23.678 1.00 80.62 191 ASN A C 1
ATOM 1508 O O . ASN A 1 191 ? 5.095 -0.735 -22.793 1.00 80.62 191 ASN A O 1
ATOM 1512 N N . TRP A 1 192 ? 3.583 0.743 -23.550 1.00 87.94 192 TRP A N 1
ATOM 1513 C CA . TRP A 1 192 ? 3.623 1.669 -22.432 1.00 87.94 192 TRP A CA 1
ATOM 1514 C C . TRP A 1 192 ? 2.212 1.995 -21.955 1.00 87.94 192 TRP A C 1
ATOM 1516 O O . TRP A 1 192 ? 1.273 2.058 -22.753 1.00 87.94 192 TRP A O 1
ATOM 1526 N N . SER A 1 193 ? 2.056 2.193 -20.650 1.00 89.69 193 SER A N 1
ATOM 1527 C CA . SER A 1 193 ? 0.794 2.613 -20.048 1.00 89.69 193 SER A CA 1
ATOM 1528 C C . SER A 1 193 ? 1.042 3.521 -18.856 1.00 89.69 193 SER A C 1
ATOM 1530 O O . SER A 1 193 ? 1.973 3.316 -18.081 1.00 89.69 193 SER A O 1
ATOM 1532 N N . TRP A 1 194 ? 0.159 4.498 -18.674 1.00 89.75 194 TRP A N 1
ATOM 1533 C CA . TRP A 1 194 ? 0.088 5.237 -17.420 1.00 89.75 194 TRP A CA 1
ATOM 1534 C C . TRP A 1 194 ? -0.497 4.335 -16.333 1.00 89.75 194 TRP A C 1
ATOM 1536 O O . TRP A 1 194 ? -1.585 3.781 -16.504 1.00 89.75 194 TRP A O 1
ATOM 1546 N N . LEU A 1 195 ? 0.228 4.193 -15.228 1.00 88.81 195 LEU A N 1
ATOM 1547 C CA . LEU A 1 195 ? -0.186 3.469 -14.036 1.00 88.81 195 LEU A CA 1
ATOM 1548 C C . LEU A 1 195 ? -0.214 4.431 -12.841 1.00 88.81 195 LEU A C 1
ATOM 1550 O O . LEU A 1 195 ? 0.725 5.209 -12.650 1.00 88.81 195 LEU A O 1
ATOM 1554 N N . PRO A 1 196 ? -1.255 4.392 -11.991 1.00 88.06 196 PRO A N 1
ATOM 1555 C CA . PRO A 1 196 ? -1.213 5.123 -10.730 1.00 88.06 196 PRO A CA 1
ATOM 1556 C C . PRO A 1 196 ? -0.095 4.558 -9.840 1.00 88.06 196 PRO A C 1
ATOM 1558 O O . PRO A 1 196 ? 0.183 3.366 -9.898 1.00 88.06 196 PRO A O 1
ATOM 1561 N N . LEU A 1 197 ? 0.483 5.366 -8.942 1.00 83.50 197 LEU A N 1
ATOM 1562 C CA . LEU A 1 197 ? 1.579 4.923 -8.056 1.00 83.50 197 LEU A CA 1
ATOM 1563 C C . LEU A 1 197 ? 1.266 3.646 -7.261 1.00 83.50 197 LEU A C 1
ATOM 1565 O O . LEU A 1 197 ? 2.141 2.823 -7.060 1.00 83.50 197 LEU A O 1
ATOM 1569 N N . ARG A 1 198 ? 0.006 3.438 -6.857 1.00 83.56 198 ARG A N 1
ATOM 1570 C CA . ARG A 1 198 ? -0.426 2.208 -6.161 1.00 83.56 198 ARG A CA 1
ATOM 1571 C C . ARG A 1 198 ? -0.351 0.935 -7.021 1.00 83.56 198 ARG A C 1
ATOM 1573 O O . ARG A 1 198 ? -0.422 -0.162 -6.488 1.00 83.56 198 ARG A O 1
ATOM 1580 N N . ALA A 1 199 ? -0.298 1.091 -8.341 1.00 87.25 199 ALA A N 1
ATOM 1581 C CA . ALA A 1 199 ? -0.163 0.020 -9.322 1.00 87.25 199 ALA A CA 1
ATOM 1582 C C . ALA A 1 199 ? 1.297 -0.145 -9.769 1.00 87.25 199 ALA A C 1
ATOM 1584 O O . ALA A 1 199 ? 1.552 -0.793 -10.777 1.00 87.25 199 ALA A O 1
ATOM 1585 N N . VAL A 1 200 ? 2.244 0.455 -9.047 1.00 87.12 200 VAL A N 1
ATOM 1586 C CA . VAL A 1 200 ? 3.678 0.302 -9.268 1.00 87.12 200 VAL A CA 1
ATOM 1587 C C . VAL A 1 200 ? 4.322 -0.069 -7.941 1.00 87.12 200 VAL A C 1
ATOM 1589 O O . VAL A 1 200 ? 3.978 0.490 -6.901 1.00 87.12 200 VAL A O 1
ATOM 1592 N N . ARG A 1 201 ? 5.244 -1.027 -7.958 1.00 85.31 201 ARG A N 1
ATOM 1593 C CA . ARG A 1 201 ? 6.012 -1.413 -6.773 1.00 85.31 201 ARG A CA 1
ATOM 1594 C C . ARG A 1 201 ? 7.474 -1.677 -7.127 1.00 85.31 201 ARG A C 1
ATOM 1596 O O . ARG A 1 201 ? 7.757 -1.982 -8.289 1.00 85.31 201 ARG A O 1
ATOM 1603 N N . PRO A 1 202 ? 8.391 -1.597 -6.148 1.00 83.19 202 PRO A N 1
ATOM 1604 C CA . PRO A 1 202 ? 9.762 -2.034 -6.350 1.00 83.19 202 PRO A CA 1
ATOM 1605 C C . PRO A 1 202 ? 9.793 -3.465 -6.878 1.00 83.19 202 PRO A C 1
ATOM 1607 O O . PRO A 1 202 ? 9.027 -4.322 -6.425 1.00 83.19 202 PRO A O 1
ATOM 1610 N N . ARG A 1 203 ? 10.676 -3.720 -7.840 1.00 81.44 203 ARG A N 1
ATOM 1611 C CA . ARG A 1 203 ? 10.892 -5.072 -8.342 1.00 81.44 203 ARG A CA 1
ATOM 1612 C C . ARG A 1 203 ? 11.504 -5.923 -7.218 1.00 81.44 203 ARG A C 1
ATOM 1614 O O . ARG A 1 203 ? 12.510 -5.506 -6.642 1.00 81.44 203 ARG A O 1
ATOM 1621 N N . PRO A 1 204 ? 10.930 -7.091 -6.878 1.00 69.25 204 PRO A N 1
ATOM 1622 C CA . PRO A 1 204 ? 11.514 -7.963 -5.869 1.00 69.25 204 PRO A CA 1
ATOM 1623 C C . PRO A 1 204 ? 12.894 -8.469 -6.323 1.00 69.25 204 PRO A C 1
ATOM 1625 O O . PRO A 1 204 ? 13.143 -8.566 -7.531 1.00 69.25 204 PRO A O 1
ATOM 1628 N N . PRO A 1 205 ? 13.788 -8.838 -5.386 1.00 66.62 205 PRO A N 1
ATOM 1629 C CA . PRO A 1 205 ? 15.067 -9.441 -5.738 1.00 66.62 205 PRO A CA 1
ATOM 1630 C C . PRO A 1 205 ? 14.868 -10.664 -6.642 1.00 66.62 205 PRO A C 1
ATOM 1632 O O . PRO A 1 205 ? 13.987 -11.488 -6.385 1.00 66.62 205 PRO A O 1
ATOM 1635 N N . LEU A 1 206 ? 15.698 -10.799 -7.683 1.00 59.50 206 LEU A N 1
ATOM 1636 C CA . LEU A 1 206 ? 15.619 -11.877 -8.686 1.00 59.50 206 LEU A CA 1
ATOM 1637 C C . LEU A 1 206 ? 15.494 -13.272 -8.049 1.00 59.50 206 LEU A C 1
ATOM 1639 O O . LEU A 1 206 ? 14.641 -14.069 -8.442 1.00 59.50 206 LEU A O 1
ATOM 1643 N N . TRP A 1 207 ? 16.283 -13.529 -7.004 1.00 56.56 207 TRP A N 1
ATOM 1644 C CA . TRP A 1 207 ? 16.313 -14.800 -6.280 1.00 56.56 207 TRP A CA 1
ATOM 1645 C C . TRP A 1 207 ? 15.042 -15.090 -5.469 1.00 56.56 207 TRP A C 1
ATOM 1647 O O . TRP A 1 207 ? 14.808 -16.243 -5.114 1.00 56.56 207 TRP A O 1
ATOM 1657 N N . SER A 1 208 ? 14.210 -14.084 -5.178 1.00 59.62 208 SER A N 1
ATOM 1658 C CA . SER A 1 208 ? 13.024 -14.261 -4.334 1.00 59.62 208 SER A CA 1
ATOM 1659 C C . SER A 1 208 ? 11.901 -15.024 -5.039 1.00 59.62 208 SER A C 1
ATOM 1661 O O . SER A 1 208 ? 11.106 -15.668 -4.358 1.00 59.62 208 SER A O 1
ATOM 1663 N N . TYR A 1 209 ? 11.810 -14.944 -6.371 1.00 54.62 209 TYR A N 1
ATOM 1664 C CA . TYR A 1 209 ? 10.739 -15.591 -7.145 1.00 54.62 209 TYR A CA 1
ATOM 1665 C C . TYR A 1 209 ? 11.230 -16.314 -8.408 1.00 54.62 209 TYR A C 1
ATOM 1667 O O . TYR A 1 209 ? 10.539 -17.211 -8.888 1.00 54.62 209 TYR A O 1
ATOM 1675 N N . TYR A 1 210 ? 12.417 -15.976 -8.933 1.00 55.31 210 TYR A N 1
ATOM 1676 C CA . TYR A 1 210 ? 12.958 -16.541 -10.176 1.00 55.31 210 TYR A CA 1
ATOM 1677 C C . TYR A 1 210 ? 14.431 -16.960 -10.013 1.00 55.31 210 TYR A C 1
ATOM 1679 O O . TYR A 1 210 ? 15.316 -16.353 -10.618 1.00 55.31 210 TYR A O 1
ATOM 1687 N N . PRO A 1 211 ? 14.714 -18.010 -9.219 1.00 55.06 211 PRO A N 1
ATOM 1688 C CA . PRO A 1 211 ? 16.079 -18.413 -8.861 1.00 55.06 211 PRO A CA 1
ATOM 1689 C C . PRO A 1 211 ? 16.963 -18.814 -10.055 1.00 55.06 211 PRO A C 1
ATOM 1691 O O . PRO A 1 211 ? 18.182 -18.806 -9.938 1.00 55.06 211 PRO A O 1
ATOM 1694 N N . GLU A 1 212 ? 16.373 -19.142 -11.208 1.00 55.56 212 GLU A N 1
ATOM 1695 C CA . GLU A 1 212 ? 17.102 -19.581 -12.408 1.00 55.56 212 GLU A CA 1
ATOM 1696 C C . GLU A 1 212 ? 17.402 -18.453 -13.412 1.00 55.56 212 GLU A C 1
ATOM 1698 O O . GLU A 1 212 ? 18.036 -18.685 -14.443 1.00 55.56 212 GLU A O 1
ATOM 1703 N N . ARG A 1 213 ? 16.942 -17.221 -13.160 1.00 53.69 213 ARG A N 1
ATOM 1704 C CA . ARG A 1 213 ? 17.082 -16.128 -14.127 1.00 53.69 213 ARG A CA 1
ATOM 1705 C C . ARG A 1 213 ? 18.404 -15.387 -13.926 1.00 53.69 213 ARG A C 1
ATOM 1707 O O . ARG A 1 213 ? 18.619 -14.772 -12.887 1.00 53.69 213 ARG A O 1
ATOM 1714 N N . GLN A 1 214 ? 19.269 -15.421 -14.940 1.00 54.66 214 GLN A N 1
ATOM 1715 C CA . GLN A 1 214 ? 20.516 -14.648 -14.944 1.00 54.66 214 GLN A CA 1
ATOM 1716 C C . GLN A 1 214 ? 20.212 -13.137 -14.951 1.00 54.66 214 GLN A C 1
ATOM 1718 O O . GLN A 1 214 ? 19.277 -12.722 -15.649 1.00 54.66 214 GLN A O 1
ATOM 1723 N N . PRO A 1 215 ? 20.977 -12.312 -14.209 1.00 55.09 215 PRO A N 1
ATOM 1724 C CA . PRO A 1 215 ? 20.887 -10.859 -14.307 1.00 55.09 215 PRO A CA 1
ATOM 1725 C C . PRO A 1 215 ? 21.098 -10.427 -15.760 1.00 55.09 215 PRO A C 1
ATOM 1727 O O . PRO A 1 215 ? 21.939 -10.989 -16.467 1.00 55.09 215 PRO A O 1
ATOM 1730 N N . LEU A 1 216 ? 20.334 -9.440 -16.228 1.00 54.78 216 LEU A N 1
ATOM 1731 C CA . LEU A 1 216 ? 20.603 -8.846 -17.535 1.00 54.78 216 LEU A CA 1
ATOM 1732 C C . LEU A 1 216 ? 21.944 -8.101 -17.457 1.00 54.78 216 LEU A C 1
ATOM 1734 O O . LEU A 1 216 ? 22.265 -7.487 -16.439 1.00 54.78 216 LEU A O 1
ATOM 1738 N N . SER A 1 217 ? 22.746 -8.170 -18.521 1.00 43.88 217 SER A N 1
ATOM 1739 C CA . SER A 1 217 ? 24.064 -7.529 -18.578 1.00 43.88 217 SER A CA 1
ATOM 1740 C C . SER A 1 217 ? 23.959 -6.036 -18.233 1.00 43.88 217 SER A C 1
ATOM 1742 O O . SER A 1 217 ? 23.337 -5.287 -18.988 1.00 43.88 217 SER A O 1
ATOM 1744 N N . GLY A 1 218 ? 24.550 -5.620 -17.108 1.00 52.50 218 GLY A N 1
ATOM 1745 C CA . GLY A 1 218 ? 24.504 -4.245 -16.588 1.00 52.50 218 GLY A CA 1
ATOM 1746 C C . GLY A 1 218 ? 23.923 -4.106 -15.175 1.00 52.50 218 GLY A C 1
ATOM 1747 O O . GLY A 1 218 ? 23.974 -3.022 -14.606 1.00 52.50 218 GLY A O 1
ATOM 1748 N N . GLU A 1 219 ? 23.399 -5.183 -14.592 1.00 51.25 219 GLU A N 1
ATOM 1749 C CA . GLU A 1 219 ? 23.048 -5.266 -13.168 1.00 51.25 219 GLU A CA 1
ATOM 1750 C C . GLU A 1 219 ? 24.263 -5.762 -12.367 1.00 51.25 219 GLU A C 1
ATOM 1752 O O . GLU A 1 219 ? 24.256 -6.874 -11.844 1.00 51.25 219 GLU A O 1
ATOM 1757 N N . GLU A 1 220 ? 25.352 -4.987 -12.351 1.00 44.94 220 GLU A N 1
ATOM 1758 C CA . GLU A 1 220 ? 26.444 -5.254 -11.409 1.00 44.94 220 GLU A CA 1
ATOM 1759 C C . GLU A 1 220 ? 25.962 -4.974 -9.980 1.00 44.94 220 GLU A C 1
ATOM 1761 O O . GLU A 1 220 ? 25.249 -4.004 -9.716 1.00 44.94 220 GLU A O 1
ATOM 1766 N N . GLU A 1 221 ? 26.316 -5.892 -9.084 1.00 51.78 221 GLU A N 1
ATOM 1767 C CA . GLU A 1 221 ? 26.009 -5.901 -7.660 1.00 51.78 221 GLU A CA 1
ATOM 1768 C C . GLU A 1 221 ? 26.451 -4.597 -6.973 1.00 51.78 221 GLU A C 1
ATOM 1770 O O . GLU A 1 221 ? 27.600 -4.464 -6.561 1.00 51.78 221 GLU A O 1
ATOM 1775 N N . GLU A 1 222 ? 25.540 -3.652 -6.756 1.00 40.53 222 GLU A N 1
ATOM 1776 C CA . GLU A 1 222 ? 25.691 -2.698 -5.652 1.00 40.53 222 GLU A CA 1
ATOM 1777 C C . GLU A 1 222 ? 24.859 -3.189 -4.470 1.00 40.53 222 GLU A C 1
ATOM 1779 O O . GLU A 1 222 ? 23.682 -2.867 -4.307 1.00 40.53 222 GLU A O 1
ATOM 1784 N N . GLY A 1 223 ? 25.489 -4.042 -3.663 1.00 39.28 223 GLY A N 1
ATOM 1785 C CA . GLY A 1 223 ? 24.905 -4.595 -2.450 1.00 39.28 223 GLY A CA 1
ATOM 1786 C C . GLY A 1 223 ? 25.921 -5.359 -1.610 1.00 39.28 223 GLY A C 1
ATOM 1787 O O . GLY A 1 223 ? 25.852 -6.584 -1.533 1.00 39.28 223 GLY A O 1
ATOM 1788 N N . ALA A 1 224 ? 26.833 -4.624 -0.972 1.00 30.72 224 ALA A N 1
ATOM 1789 C CA . ALA A 1 224 ? 27.456 -5.016 0.292 1.00 30.72 224 ALA A CA 1
ATOM 1790 C C . ALA A 1 224 ? 27.096 -3.972 1.354 1.00 30.72 224 ALA A C 1
ATOM 1792 O O . ALA A 1 224 ? 27.171 -2.765 1.026 1.00 30.72 224 ALA A O 1
#

pLDDT: mean 72.34, std 18.65, range [27.12, 95.12]

Radius of gyration: 25.68 Å; chains: 1; bounding box: 77×34×68 Å

InterPro domains:
  IPR008395 Agenet-like domain [PF05641] (94-153)
  IPR014002 Agenet domain, plant type [SM00743] (89-156)

Organism: Emiliania huxleyi (strain CCMP1516) (NCBI:txid280463)